Protein AF-A0A8D8H3T6-F1 (afdb_monomer_lite)

InterPro domains:
  IPR000101 Gamma-glutamyltranspeptidase [PTHR11686] (16-252)
  IPR029055 Nucleophile aminohydrolases, N-terminal [SSF56235] (16-252)
  IPR043138 Gamma-glutamyltranspeptidase, large subunit [G3DSA:1.10.246.130] (129-239)

Foldseek 3Di:
DAPVCVVCCVPPHPDDLLVVLVVVLVCQAVFDWDAPVNLVVVVVDPCQLVDPLSCVFFADPVVRHGDDTRDGTHPPVVSVVSVCCSVPHRCCCLDDDVLVVVQVVCVVVVHPDHSVNSVPDDDDDDFFDWADQPNDTDTFDDPPDCRLLVLLLSLLLSVVVDDPVCCVDPVSVLLSVLSSVQSNLLSVLLNQVRHHCVVDPCPVVSVLSRDSVNSPVSSVVRDSPDDDDDSVVSNHDDDDDPDDDDDDDDDDD

pLDDT: mean 89.04, std 13.98, range [29.95, 98.5]

Organism: Culex pipiens (NCBI:txid7175)

Sequence (253 aa):
MDRSLMPLLPQCFAQKWNEIIQPTIDICKNGFEMSKHMYDSLHTNSKVKMDKQLRQMYVDEHSNEFYKPGTIIKPDKLCRTLEIIAEQGGDSLYIGKLAEMFASDLKDMGSIITKHDLEEYEVRWNDSIPIDINGDIMYVIPPPASGILVSYIVNILKNYNFKPEDISSVNSTILTYHRIIEAFKHTYGKRTQIGDPKYVNIDDLVKNLTSSEYAENIRLTIDENSTKDGPQDYGGQFYIKDSHGTAHISVLG

Structure (mmCIF, N/CA/C/O backbone):
data_AF-A0A8D8H3T6-F1
#
_entry.id   AF-A0A8D8H3T6-F1
#
loop_
_atom_site.group_PDB
_atom_site.id
_atom_site.type_symbol
_atom_site.label_atom_id
_atom_site.label_alt_id
_atom_site.label_comp_id
_atom_site.label_asym_id
_atom_site.label_entity_id
_atom_site.label_seq_id
_atom_site.pdbx_PDB_ins_code
_atom_site.Cartn_x
_atom_site.Cartn_y
_atom_site.Cartn_z
_atom_site.occupancy
_atom_site.B_iso_or_equiv
_atom_site.auth_seq_id
_atom_site.auth_comp_id
_atom_site.auth_asym_id
_atom_site.auth_atom_id
_atom_site.pdbx_PDB_model_num
ATOM 1 N N . MET A 1 1 ? 0.229 1.550 -14.996 1.00 56.19 1 MET A N 1
ATOM 2 C CA . MET A 1 1 ? -0.761 1.669 -16.085 1.00 56.19 1 MET A CA 1
ATOM 3 C C . MET A 1 1 ? -0.688 0.380 -16.865 1.00 56.19 1 MET A C 1
ATOM 5 O O . MET A 1 1 ? 0.322 0.145 -17.510 1.00 56.19 1 MET A O 1
ATOM 9 N N . ASP A 1 2 ? -1.663 -0.500 -16.681 1.00 62.47 2 ASP A N 1
ATOM 10 C CA . ASP A 1 2 ? -1.582 -1.884 -17.147 1.00 62.47 2 ASP A CA 1
ATOM 11 C C . ASP A 1 2 ? -2.985 -2.421 -17.506 1.00 62.47 2 ASP A C 1
ATOM 13 O O . ASP A 1 2 ? -3.931 -1.633 -17.641 1.00 62.47 2 ASP A O 1
ATOM 17 N N . ARG A 1 3 ? -3.125 -3.744 -17.665 1.00 69.94 3 ARG A N 1
ATOM 18 C CA . ARG A 1 3 ? -4.366 -4.453 -18.034 1.00 69.94 3 ARG A CA 1
ATOM 19 C C . ARG A 1 3 ? -5.557 -4.122 -17.109 1.00 69.94 3 ARG A C 1
ATOM 21 O O . ARG A 1 3 ? -6.704 -4.285 -17.515 1.00 69.94 3 ARG A O 1
ATOM 28 N N . SER A 1 4 ? -5.314 -3.582 -15.909 1.00 66.12 4 SER A N 1
ATOM 29 C CA . SER A 1 4 ? -6.350 -3.142 -14.958 1.00 66.12 4 SER A CA 1
ATOM 30 C C . SER A 1 4 ? -7.016 -1.813 -15.303 1.00 66.12 4 SER A C 1
ATOM 32 O O . SER A 1 4 ? -8.129 -1.564 -14.860 1.00 66.12 4 SER A O 1
ATOM 34 N N . LEU A 1 5 ? -6.388 -0.947 -16.097 1.00 64.25 5 LEU A N 1
ATOM 35 C CA . LEU A 1 5 ? -6.968 0.364 -16.413 1.00 64.25 5 LEU A CA 1
ATOM 36 C C . LEU A 1 5 ? -7.756 0.356 -17.721 1.00 64.25 5 LEU A C 1
ATOM 38 O O . LEU A 1 5 ? -8.684 1.146 -17.874 1.00 64.25 5 LEU A O 1
ATOM 42 N N . MET A 1 6 ? -7.423 -0.541 -18.653 1.00 66.12 6 MET A N 1
ATOM 43 C CA . MET A 1 6 ? -8.040 -0.565 -19.984 1.00 66.12 6 MET A CA 1
ATOM 44 C C . MET A 1 6 ? -9.570 -0.746 -19.956 1.00 66.12 6 MET A C 1
ATOM 46 O O . MET A 1 6 ? -10.245 -0.009 -20.677 1.00 66.12 6 MET A O 1
ATOM 50 N N . PRO A 1 7 ? -10.154 -1.623 -19.111 1.00 67.00 7 PRO A N 1
ATOM 51 C CA . PRO A 1 7 ? -11.610 -1.764 -19.027 1.00 67.00 7 PRO A CA 1
ATOM 52 C C . PRO A 1 7 ? -12.324 -0.537 -18.437 1.00 67.00 7 PRO A C 1
ATOM 54 O O . PRO A 1 7 ? -13.501 -0.325 -18.734 1.00 67.00 7 PRO A O 1
ATOM 57 N N . LEU A 1 8 ? -11.629 0.273 -17.623 1.00 64.56 8 LEU A N 1
ATOM 58 C CA . LEU A 1 8 ? -12.191 1.475 -16.993 1.00 64.56 8 LEU A CA 1
ATOM 59 C C . LEU A 1 8 ? -12.218 2.684 -17.915 1.00 64.56 8 LEU A C 1
ATOM 61 O O . LEU A 1 8 ? -13.038 3.571 -17.706 1.00 64.56 8 LEU A O 1
ATOM 65 N N . LEU A 1 9 ? -11.346 2.744 -18.922 1.00 64.94 9 LEU A N 1
ATOM 66 C CA . LEU A 1 9 ? -11.267 3.889 -19.831 1.00 64.94 9 LEU A CA 1
ATOM 67 C C . LEU A 1 9 ? -12.629 4.280 -20.411 1.00 64.94 9 LEU A C 1
ATOM 69 O O . LEU A 1 9 ? -13.049 5.400 -20.153 1.00 64.94 9 LEU A O 1
ATOM 73 N N . PRO A 1 10 ? -13.382 3.397 -21.094 1.00 60.94 10 PRO A N 1
ATOM 74 C CA . PRO A 1 10 ? -14.672 3.784 -21.662 1.00 60.94 10 PRO A CA 1
ATOM 75 C C . PRO A 1 10 ? -15.763 4.055 -20.612 1.00 60.94 10 PRO A C 1
ATOM 77 O O . PRO A 1 10 ? -16.785 4.643 -20.954 1.00 60.94 10 PRO A O 1
ATOM 80 N N . GLN A 1 11 ? -15.581 3.613 -19.363 1.00 61.44 11 GLN A N 1
ATOM 81 C CA . GLN A 1 11 ? -16.594 3.706 -18.303 1.00 61.44 11 GLN A CA 1
ATOM 82 C C . GLN A 1 11 ? -16.395 4.928 -17.398 1.00 61.44 11 GLN A C 1
ATOM 84 O O . GLN A 1 11 ? -17.366 5.489 -16.897 1.0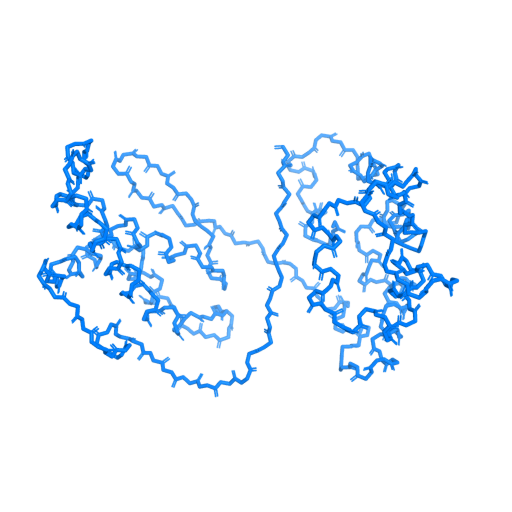0 61.44 11 GLN A O 1
ATOM 89 N N . CYS A 1 12 ? -15.144 5.340 -17.188 1.00 64.12 12 CYS A N 1
ATOM 90 C CA . CYS A 1 12 ? -14.767 6.346 -16.197 1.00 64.12 12 CYS A CA 1
ATOM 91 C C . CYS A 1 12 ? -14.000 7.533 -16.794 1.00 64.12 12 CYS A C 1
ATOM 93 O O . CYS A 1 12 ? -13.922 8.575 -16.146 1.00 64.12 12 CYS A O 1
ATOM 95 N N . PHE A 1 13 ? -13.445 7.416 -18.007 1.00 64.00 13 PHE A N 1
ATOM 96 C CA . PHE A 1 13 ? -12.595 8.450 -18.598 1.00 64.00 13 PHE A CA 1
ATOM 97 C C . PHE A 1 13 ? -13.077 8.868 -19.992 1.00 64.00 13 PHE A C 1
ATOM 99 O O . PHE A 1 13 ? -13.280 8.059 -20.887 1.00 64.00 13 PHE A O 1
ATOM 106 N N . ALA A 1 14 ? -13.202 10.177 -20.214 1.00 75.81 14 ALA A N 1
ATOM 107 C CA . ALA A 1 14 ? -13.514 10.722 -21.540 1.00 75.81 14 ALA A CA 1
ATOM 108 C C . ALA A 1 14 ? -12.283 10.813 -22.473 1.00 75.81 14 ALA A C 1
ATOM 110 O O . ALA A 1 14 ? -12.431 11.106 -23.657 1.00 75.81 14 ALA A O 1
ATOM 111 N N . GLN A 1 15 ? -11.072 10.608 -21.941 1.00 79.12 15 GLN A N 1
ATOM 112 C CA . GLN A 1 15 ? -9.796 10.800 -22.645 1.00 79.12 15 GLN A CA 1
ATOM 113 C C . GLN A 1 15 ? -9.311 9.521 -23.335 1.00 79.12 15 GLN A C 1
ATOM 115 O O . GLN A 1 15 ? -9.623 8.404 -22.912 1.00 79.12 15 GLN A O 1
ATOM 120 N N . LYS A 1 16 ? -8.494 9.675 -24.383 1.00 86.88 16 LYS A N 1
ATOM 121 C CA . LYS A 1 16 ? -7.865 8.531 -25.062 1.00 86.88 16 LYS A CA 1
ATOM 122 C C . LYS A 1 16 ? -6.729 7.959 -24.212 1.00 86.88 16 LYS A C 1
ATOM 124 O O . LYS A 1 16 ? -6.035 8.692 -23.519 1.00 86.88 16 LYS A O 1
ATOM 129 N N . TRP A 1 17 ? -6.467 6.657 -24.345 1.00 85.44 17 TRP A N 1
ATOM 130 C CA . TRP A 1 17 ? -5.392 5.956 -23.622 1.00 85.44 17 TRP A CA 1
ATOM 131 C C . TRP A 1 17 ? -4.042 6.687 -23.656 1.00 85.44 17 TRP A C 1
ATOM 133 O O . TRP A 1 17 ? -3.434 6.920 -22.616 1.00 85.44 17 TRP A O 1
ATOM 143 N N . ASN A 1 18 ? -3.605 7.101 -24.847 1.00 87.06 18 ASN A N 1
ATOM 144 C CA . ASN A 1 18 ? -2.340 7.811 -25.020 1.00 87.06 18 ASN A CA 1
ATOM 145 C C . ASN A 1 18 ? -2.313 9.155 -24.264 1.00 87.06 18 ASN A C 1
ATOM 147 O O . ASN A 1 18 ? -1.309 9.500 -23.651 1.00 87.06 18 ASN A O 1
ATOM 151 N N . GLU A 1 19 ? -3.430 9.889 -24.243 1.00 89.38 19 GLU A N 1
ATOM 152 C CA . GLU A 1 19 ? -3.532 11.194 -23.569 1.00 89.38 19 GLU A CA 1
ATOM 153 C C . GLU A 1 19 ? -3.345 11.064 -22.051 1.00 89.38 19 GLU A C 1
ATOM 155 O O . GLU A 1 19 ? -2.754 11.940 -21.427 1.00 89.38 19 GLU A O 1
ATOM 160 N N . ILE A 1 20 ? -3.761 9.936 -21.469 1.00 88.81 20 ILE A N 1
ATOM 161 C CA . ILE A 1 20 ? -3.614 9.656 -20.033 1.00 88.81 20 ILE A CA 1
ATOM 162 C C . ILE A 1 20 ? -2.152 9.361 -19.663 1.00 88.81 20 ILE A C 1
ATOM 164 O O . ILE A 1 20 ? -1.713 9.667 -18.554 1.00 88.81 20 ILE A O 1
ATOM 168 N N . ILE A 1 21 ? -1.380 8.774 -20.579 1.00 90.50 21 ILE A N 1
ATOM 169 C CA . ILE A 1 21 ? 0.008 8.359 -20.323 1.00 90.50 21 ILE A CA 1
ATOM 170 C C . ILE A 1 21 ? 0.999 9.475 -20.663 1.00 90.50 21 ILE A C 1
ATOM 172 O O . ILE A 1 21 ? 2.043 9.591 -20.012 1.00 90.50 21 ILE A O 1
ATOM 176 N N . GLN A 1 22 ? 0.668 10.317 -21.645 1.00 93.62 22 GLN A N 1
ATOM 177 C CA . GLN A 1 22 ? 1.552 11.354 -22.174 1.00 93.62 22 GLN A CA 1
ATOM 178 C C . GLN A 1 22 ? 2.202 12.238 -21.090 1.00 93.62 22 GLN A C 1
ATOM 180 O O . GLN A 1 22 ? 3.424 12.389 -21.141 1.00 93.62 22 GLN A O 1
ATOM 185 N N . PRO A 1 23 ? 1.489 12.728 -20.051 1.00 94.56 23 PRO A N 1
ATOM 186 C CA . PRO A 1 23 ? 2.119 13.537 -19.005 1.00 94.56 23 PRO A CA 1
ATOM 187 C C . PRO A 1 23 ? 3.252 12.805 -18.270 1.00 94.56 23 PRO A C 1
ATOM 189 O O . PRO A 1 23 ? 4.261 13.408 -17.909 1.00 94.56 23 PRO A O 1
ATOM 192 N N . THR A 1 24 ? 3.122 11.488 -18.076 1.00 93.88 24 THR A N 1
ATOM 193 C CA . THR A 1 24 ? 4.168 10.678 -17.429 1.00 93.88 24 THR A CA 1
ATOM 194 C C . THR A 1 24 ? 5.359 10.462 -18.363 1.00 93.88 24 THR A C 1
ATOM 196 O O . THR A 1 24 ? 6.503 10.497 -17.908 1.00 93.88 24 THR A O 1
ATOM 199 N N . ILE A 1 25 ? 5.124 10.295 -19.671 1.00 95.31 25 ILE A N 1
ATOM 200 C CA . ILE A 1 25 ? 6.200 10.238 -20.676 1.00 95.31 25 ILE A CA 1
ATOM 201 C C . ILE A 1 25 ? 6.977 11.558 -20.699 1.00 95.31 25 ILE A C 1
ATOM 203 O O . ILE A 1 25 ? 8.209 11.535 -20.726 1.00 95.31 25 ILE A O 1
ATOM 207 N N . ASP A 1 26 ? 6.285 12.695 -20.634 1.00 96.00 26 ASP A N 1
ATOM 208 C CA . ASP A 1 26 ? 6.914 14.017 -20.650 1.00 96.00 26 ASP A CA 1
ATOM 209 C C . ASP A 1 26 ? 7.782 14.240 -19.404 1.00 96.00 26 ASP A C 1
ATOM 211 O O . ASP A 1 26 ? 8.935 14.662 -19.529 1.00 96.00 26 ASP A O 1
ATOM 215 N N . ILE A 1 27 ? 7.283 13.880 -18.212 1.00 95.81 27 ILE A N 1
ATOM 216 C CA . ILE A 1 27 ? 8.078 13.890 -16.969 1.00 95.81 27 ILE A CA 1
ATOM 217 C C . ILE A 1 27 ? 9.307 12.991 -17.120 1.00 95.81 27 ILE A C 1
ATOM 219 O O . ILE A 1 27 ? 10.416 13.386 -16.768 1.00 95.81 27 ILE A O 1
ATOM 223 N N . CYS A 1 28 ? 9.130 11.792 -17.672 1.00 94.44 28 CYS A N 1
ATOM 224 C CA . CYS A 1 28 ? 10.216 10.839 -17.849 1.00 94.44 28 CYS A CA 1
ATOM 225 C C . CYS A 1 28 ? 11.323 11.387 -18.774 1.00 94.44 28 CYS A C 1
ATOM 227 O O . CYS A 1 28 ? 12.502 11.317 -18.426 1.00 94.44 28 CYS A O 1
ATOM 229 N N . LYS A 1 29 ? 10.950 11.987 -19.915 1.00 95.56 29 LYS A N 1
ATOM 230 C CA . LYS A 1 29 ? 11.884 12.562 -20.905 1.00 95.56 29 LYS A CA 1
ATOM 231 C C . LYS A 1 29 ? 12.606 13.809 -20.402 1.00 95.56 29 LYS A C 1
ATOM 233 O O . LYS A 1 29 ? 13.810 13.979 -20.624 1.00 95.56 29 LYS A O 1
ATOM 238 N N . ASN A 1 30 ? 11.869 14.695 -19.737 1.00 96.31 30 ASN A N 1
ATOM 239 C CA . ASN A 1 30 ? 12.442 15.904 -19.151 1.00 96.31 30 ASN A CA 1
ATOM 240 C C . ASN A 1 30 ? 13.329 15.566 -17.946 1.00 96.31 30 ASN A C 1
ATOM 242 O O . ASN A 1 30 ? 14.337 16.237 -17.713 1.00 96.31 30 ASN A O 1
ATOM 246 N N . GLY A 1 31 ? 13.014 14.464 -17.267 1.00 95.69 31 GLY A N 1
ATOM 247 C CA . GLY A 1 31 ? 13.608 14.054 -16.010 1.00 95.69 31 GLY A CA 1
ATOM 248 C C . GLY A 1 31 ? 12.899 14.691 -14.821 1.00 95.69 31 GLY A C 1
ATOM 249 O O . GLY A 1 31 ? 12.161 15.667 -14.952 1.00 95.69 31 GLY A O 1
ATOM 250 N N . PHE A 1 32 ? 13.144 14.132 -13.642 1.00 95.44 32 PHE A N 1
ATOM 251 C CA . PHE A 1 32 ? 12.619 14.643 -12.379 1.00 95.44 32 PHE A CA 1
ATOM 252 C C . PHE A 1 32 ? 13.753 14.892 -11.388 1.00 95.44 32 PHE A C 1
ATOM 254 O O . PHE A 1 32 ? 14.791 14.232 -11.433 1.00 95.44 32 PHE A O 1
ATOM 261 N N . GLU A 1 33 ? 13.561 15.844 -10.479 1.00 96.81 33 GLU A N 1
ATOM 262 C CA . GLU A 1 33 ? 14.533 16.119 -9.424 1.00 96.81 33 GLU A CA 1
ATOM 263 C C . GLU A 1 33 ? 14.548 14.998 -8.380 1.00 96.81 33 GLU A C 1
ATOM 265 O O . GLU A 1 33 ? 13.513 14.595 -7.841 1.00 96.81 33 GLU A O 1
ATOM 270 N N . MET A 1 34 ? 15.748 14.523 -8.049 1.00 96.06 34 MET A N 1
ATOM 271 C CA . MET A 1 34 ? 15.986 13.631 -6.922 1.00 96.06 34 MET A CA 1
ATOM 272 C C . MET A 1 34 ? 15.482 14.301 -5.639 1.00 96.06 34 MET A C 1
ATOM 274 O O . MET A 1 34 ? 16.018 15.321 -5.205 1.00 96.06 34 MET A O 1
ATOM 278 N N . SER A 1 35 ? 14.461 13.730 -5.004 1.00 96.56 35 SER A N 1
ATOM 279 C CA . SER A 1 35 ? 13.970 14.242 -3.724 1.00 96.56 35 SER A CA 1
ATOM 280 C C . SER A 1 35 ? 14.866 13.794 -2.568 1.00 96.56 35 SER A C 1
ATOM 282 O O . SER A 1 35 ? 15.554 12.773 -2.645 1.00 96.56 35 SER A O 1
ATOM 284 N N . LYS A 1 36 ? 14.805 14.514 -1.441 1.00 96.19 36 LYS A N 1
ATOM 285 C CA . LYS A 1 36 ? 15.480 14.086 -0.206 1.00 96.19 36 LYS A CA 1
ATOM 286 C C . LYS A 1 36 ? 15.017 12.695 0.241 1.00 96.19 36 LYS A C 1
ATOM 288 O O . LYS A 1 36 ? 15.841 11.863 0.591 1.00 96.19 36 LYS A O 1
ATOM 293 N N . HIS A 1 37 ? 13.713 12.431 0.185 1.00 95.31 37 HIS A N 1
ATOM 294 C CA . HIS A 1 37 ? 13.157 11.137 0.580 1.00 95.31 37 HIS A CA 1
ATOM 295 C C . HIS A 1 37 ? 13.711 9.988 -0.274 1.00 95.31 37 HIS A C 1
ATOM 297 O O . HIS A 1 37 ? 14.069 8.934 0.251 1.00 95.31 37 HIS A O 1
ATOM 303 N N . MET A 1 38 ? 13.809 10.193 -1.590 1.00 94.50 38 MET A N 1
ATOM 304 C CA . MET A 1 38 ? 14.380 9.200 -2.494 1.00 94.50 38 MET A CA 1
ATOM 305 C C . MET A 1 38 ? 15.865 8.971 -2.198 1.00 94.50 38 MET A C 1
ATOM 307 O O . MET A 1 38 ? 16.273 7.826 -2.045 1.00 94.50 38 MET A O 1
ATOM 311 N N . TYR A 1 39 ? 16.644 10.042 -2.026 1.00 95.19 39 TYR A N 1
ATOM 312 C CA . TYR A 1 39 ? 18.049 9.960 -1.622 1.00 95.19 39 TYR A CA 1
ATOM 313 C C . TYR A 1 39 ? 18.240 9.163 -0.322 1.00 95.19 39 TYR A C 1
ATOM 315 O O . TYR A 1 39 ? 19.055 8.240 -0.280 1.00 95.19 39 TYR A O 1
ATOM 323 N N . ASP A 1 40 ? 17.460 9.472 0.717 1.00 94.88 40 ASP A N 1
ATOM 324 C CA . ASP A 1 40 ? 17.512 8.764 2.000 1.00 94.88 40 ASP A CA 1
ATOM 325 C C . ASP A 1 40 ? 17.142 7.276 1.822 1.00 94.88 40 ASP A C 1
ATOM 327 O O . ASP A 1 40 ? 17.801 6.398 2.378 1.00 94.88 40 ASP A O 1
ATOM 331 N N . SER A 1 41 ? 16.148 6.974 0.978 1.00 93.38 41 SER A N 1
ATOM 332 C CA . SER A 1 41 ? 15.725 5.599 0.661 1.00 93.38 41 SER A CA 1
ATOM 333 C C . SER A 1 41 ? 16.790 4.799 -0.101 1.00 93.38 41 SER A C 1
ATOM 335 O O . SER A 1 41 ? 16.902 3.587 0.071 1.00 93.38 41 SER A O 1
ATOM 337 N N . LEU A 1 42 ? 17.603 5.450 -0.936 1.00 94.00 42 LEU A N 1
ATOM 338 C CA . LEU A 1 42 ? 18.728 4.790 -1.606 1.00 94.00 42 LEU A CA 1
ATOM 339 C C . LEU A 1 42 ? 19.821 4.395 -0.599 1.00 94.00 42 LEU A C 1
ATOM 341 O O . LEU A 1 42 ? 20.434 3.339 -0.742 1.00 94.00 42 LEU A O 1
ATOM 345 N N . HIS A 1 43 ? 20.023 5.189 0.458 1.00 92.31 43 HIS A N 1
ATOM 346 C CA . HIS A 1 43 ? 21.008 4.891 1.506 1.00 92.31 43 HIS A CA 1
ATOM 347 C C . HIS A 1 43 ? 20.593 3.734 2.415 1.00 92.31 43 HIS A C 1
ATOM 349 O O . HIS A 1 43 ? 21.459 3.039 2.946 1.00 92.31 43 HIS A O 1
ATOM 355 N N . THR A 1 44 ? 19.292 3.490 2.578 1.00 91.69 44 THR A N 1
ATOM 356 C CA . THR A 1 44 ? 18.805 2.332 3.340 1.00 91.69 44 THR A CA 1
ATOM 357 C C . THR A 1 44 ? 18.885 1.026 2.544 1.00 91.69 44 THR A C 1
ATOM 359 O O . THR A 1 44 ? 18.825 -0.049 3.139 1.00 91.69 44 THR A O 1
ATOM 362 N N . ASN A 1 45 ? 19.081 1.088 1.219 1.00 87.19 45 ASN A N 1
ATOM 363 C CA . ASN A 1 45 ? 19.178 -0.083 0.351 1.00 87.19 45 ASN A CA 1
ATOM 364 C C . ASN A 1 45 ? 20.559 -0.208 -0.314 1.00 87.19 45 ASN A C 1
ATOM 366 O O . ASN A 1 45 ? 20.794 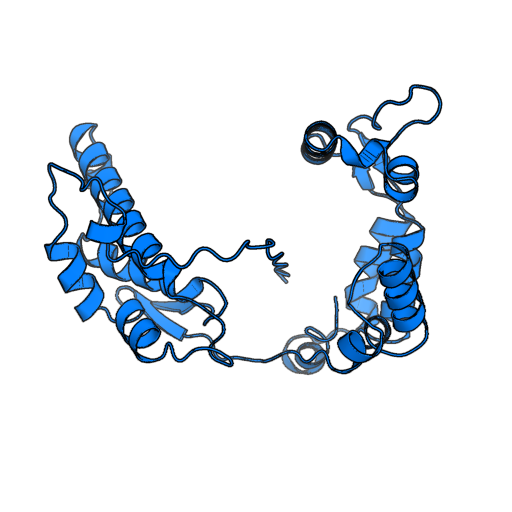0.242 -1.438 1.00 87.19 45 ASN A O 1
ATOM 370 N N . SER A 1 46 ? 21.467 -0.932 0.345 1.00 77.12 46 SER A N 1
ATOM 371 C CA . SER A 1 46 ? 22.828 -1.178 -0.156 1.00 77.12 46 SER A CA 1
ATOM 372 C C . SER A 1 46 ? 22.889 -1.943 -1.487 1.00 77.12 46 SER A C 1
ATOM 374 O O . SER A 1 46 ? 23.921 -1.911 -2.159 1.00 77.12 46 SER A O 1
ATOM 376 N N . LYS A 1 47 ? 21.797 -2.595 -1.915 1.00 89.56 47 LYS A N 1
ATOM 377 C CA . LYS A 1 47 ? 21.752 -3.362 -3.171 1.00 89.56 47 LYS A CA 1
ATOM 378 C C . LYS A 1 47 ? 21.753 -2.484 -4.417 1.00 89.56 47 LYS A C 1
ATOM 380 O O . LYS A 1 47 ? 22.196 -2.946 -5.462 1.00 89.56 47 LYS A O 1
ATOM 385 N N . VAL A 1 48 ? 21.348 -1.217 -4.311 1.00 92.38 48 VAL A N 1
ATOM 386 C CA . VAL A 1 48 ? 21.285 -0.300 -5.463 1.00 92.38 48 VAL A CA 1
ATOM 387 C C . VAL A 1 48 ? 22.662 -0.107 -6.105 1.00 92.38 48 VAL A C 1
ATOM 389 O O . VAL A 1 48 ? 22.773 -0.176 -7.323 1.00 92.38 48 VAL A O 1
ATOM 392 N N . LYS A 1 49 ? 23.730 0.084 -5.311 1.00 92.06 49 LYS A N 1
ATOM 393 C CA . LYS A 1 49 ? 25.094 0.264 -5.852 1.00 92.06 49 LYS A CA 1
ATOM 394 C C . LYS A 1 49 ? 25.664 -1.021 -6.479 1.00 92.06 49 LYS A C 1
ATOM 396 O O . LYS A 1 49 ? 26.615 -0.920 -7.255 1.00 92.06 49 LYS A O 1
ATOM 401 N N . MET A 1 50 ? 25.120 -2.189 -6.117 1.00 91.12 50 MET A N 1
ATOM 402 C CA . MET A 1 50 ? 25.543 -3.509 -6.609 1.00 91.12 50 MET A CA 1
ATOM 403 C C . MET A 1 50 ? 24.822 -3.919 -7.898 1.00 91.12 50 MET A C 1
ATOM 405 O O . MET A 1 50 ? 25.358 -4.708 -8.671 1.00 91.12 50 MET A O 1
ATOM 409 N N . ASP A 1 51 ? 23.624 -3.387 -8.134 1.00 91.31 51 ASP A N 1
ATOM 410 C CA . ASP A 1 51 ? 22.861 -3.624 -9.353 1.00 91.31 51 ASP A CA 1
ATOM 411 C C . ASP A 1 51 ? 23.321 -2.682 -10.473 1.00 91.31 51 ASP A C 1
ATOM 413 O O . ASP A 1 51 ? 23.382 -1.464 -10.301 1.00 91.31 51 ASP A O 1
ATOM 417 N N . LYS A 1 52 ? 23.653 -3.239 -11.639 1.00 89.94 52 LYS A N 1
ATOM 418 C CA . LYS A 1 52 ? 24.221 -2.472 -12.756 1.00 89.94 52 LYS A CA 1
ATOM 419 C C . LYS A 1 52 ? 23.242 -1.419 -13.286 1.00 89.94 52 LYS A C 1
ATOM 421 O O . LYS A 1 52 ? 23.658 -0.306 -13.606 1.00 89.94 52 LYS A O 1
ATOM 426 N N . GLN A 1 53 ? 21.966 -1.770 -13.405 1.00 88.94 53 GLN A N 1
ATOM 427 C CA . GLN A 1 53 ? 20.930 -0.926 -13.990 1.00 88.94 53 GLN A CA 1
ATOM 428 C C . GLN A 1 53 ? 20.530 0.194 -13.026 1.00 88.94 53 GLN A C 1
ATOM 430 O O . GLN A 1 53 ? 20.443 1.352 -13.435 1.00 88.94 53 GLN A O 1
ATOM 435 N N . LEU A 1 54 ? 20.337 -0.126 -11.747 1.00 91.88 54 LEU A N 1
ATOM 436 C CA . LEU A 1 54 ? 19.995 0.858 -10.723 1.00 91.88 54 LEU A CA 1
ATOM 437 C C . LEU A 1 54 ? 21.167 1.799 -10.432 1.00 91.88 54 LEU A C 1
ATOM 439 O O . LEU A 1 54 ? 20.960 3.004 -10.285 1.00 91.88 54 LEU A O 1
ATOM 443 N N . ARG A 1 55 ? 22.404 1.282 -10.410 1.00 93.81 55 ARG A N 1
ATOM 444 C CA . ARG A 1 55 ? 23.610 2.106 -10.274 1.00 93.81 55 ARG A CA 1
ATOM 445 C C . ARG A 1 55 ? 23.688 3.151 -11.381 1.00 93.81 55 ARG A C 1
ATOM 447 O O . ARG A 1 55 ? 23.882 4.319 -11.071 1.00 93.81 55 ARG A O 1
ATOM 454 N N . GLN A 1 56 ? 23.480 2.749 -12.636 1.00 92.44 56 GLN A N 1
ATOM 455 C CA . GLN A 1 56 ? 23.496 3.666 -13.780 1.00 92.44 56 GLN A CA 1
ATOM 456 C C . GLN A 1 56 ? 22.494 4.821 -13.617 1.00 92.44 56 GLN A C 1
ATOM 458 O O . GLN A 1 56 ? 22.739 5.925 -14.093 1.00 92.44 56 GLN A O 1
ATOM 463 N N . MET A 1 57 ? 21.363 4.572 -12.956 1.00 92.88 57 MET A N 1
ATOM 464 C CA . MET A 1 57 ? 20.317 5.573 -12.776 1.00 92.88 57 MET A CA 1
ATOM 465 C C . MET A 1 57 ? 20.569 6.512 -11.588 1.00 92.88 57 MET A C 1
ATOM 467 O O . MET A 1 57 ? 20.135 7.663 -11.622 1.00 92.88 57 MET A O 1
ATOM 471 N N . TYR A 1 58 ? 21.232 6.035 -10.531 1.00 95.25 58 TYR A N 1
ATOM 472 C CA . TYR A 1 58 ? 21.245 6.723 -9.234 1.00 95.25 58 TYR A CA 1
ATOM 473 C C . TYR A 1 58 ? 22.624 7.048 -8.669 1.00 95.25 58 TYR A C 1
ATOM 475 O O . TYR A 1 58 ? 22.693 7.758 -7.665 1.00 95.25 58 TYR A O 1
ATOM 483 N N . VAL A 1 59 ? 23.703 6.530 -9.252 1.00 94.94 59 VAL A N 1
ATOM 484 C CA . VAL A 1 59 ? 25.060 6.642 -8.710 1.00 94.94 59 VAL A CA 1
ATOM 485 C C . VAL A 1 59 ? 25.940 7.414 -9.678 1.00 94.94 59 VAL A C 1
ATOM 487 O O . VAL A 1 59 ? 26.054 7.073 -10.851 1.00 94.94 59 VAL A O 1
ATOM 490 N N . ASP A 1 60 ? 26.619 8.420 -9.150 1.00 93.44 60 ASP A N 1
ATOM 491 C CA . ASP A 1 60 ? 27.684 9.123 -9.841 1.00 93.44 60 ASP A CA 1
ATOM 492 C C . ASP A 1 60 ? 28.909 8.197 -9.958 1.00 93.44 60 ASP A C 1
ATOM 494 O O . ASP A 1 60 ? 29.471 7.740 -8.958 1.00 93.44 60 ASP A O 1
ATOM 498 N N . GLU A 1 61 ? 29.318 7.883 -11.190 1.00 89.50 61 GLU A N 1
ATOM 499 C CA . GLU A 1 61 ? 30.396 6.920 -11.444 1.00 89.50 61 GLU A CA 1
ATOM 500 C C . GLU A 1 61 ? 31.770 7.386 -10.945 1.00 89.50 61 GLU A C 1
ATOM 502 O O . GLU A 1 61 ? 32.608 6.545 -10.619 1.00 89.50 61 GLU A O 1
ATOM 507 N N . HIS A 1 62 ? 32.002 8.698 -10.849 1.00 91.38 62 HIS A N 1
ATOM 508 C CA . HIS A 1 62 ? 33.289 9.255 -10.434 1.00 91.38 62 HIS A CA 1
ATOM 509 C C . HIS A 1 62 ? 33.465 9.205 -8.920 1.00 91.38 62 HIS A C 1
ATOM 511 O O . HIS A 1 62 ? 34.520 8.815 -8.421 1.00 91.38 62 HIS A O 1
ATOM 517 N N . SER A 1 63 ? 32.429 9.608 -8.189 1.00 93.50 63 SER A N 1
ATOM 518 C CA . SER A 1 63 ? 32.442 9.630 -6.725 1.00 93.50 63 SER A CA 1
ATOM 519 C C . SER A 1 63 ? 32.027 8.300 -6.101 1.00 93.50 63 SER A C 1
ATOM 521 O O . SER A 1 63 ? 32.308 8.074 -4.927 1.00 93.50 63 SER A O 1
ATOM 523 N N . ASN A 1 64 ? 31.378 7.418 -6.871 1.00 92.69 64 ASN A N 1
ATOM 524 C CA . ASN A 1 64 ? 30.724 6.206 -6.376 1.00 92.69 64 ASN A CA 1
ATOM 525 C C . ASN A 1 64 ? 29.644 6.499 -5.311 1.00 92.69 64 ASN A C 1
ATOM 527 O O . ASN A 1 64 ? 29.290 5.624 -4.512 1.00 92.69 64 ASN A O 1
ATOM 531 N N . GLU A 1 65 ? 29.098 7.716 -5.306 1.00 94.50 65 GLU A N 1
ATOM 532 C CA . GLU A 1 65 ? 28.036 8.149 -4.403 1.00 94.50 65 GLU A CA 1
ATOM 533 C C . GLU A 1 65 ? 26.706 8.332 -5.117 1.00 94.50 65 GLU A C 1
ATOM 535 O O . GLU A 1 65 ? 26.646 8.509 -6.331 1.00 94.50 65 GLU A O 1
ATOM 540 N N . PHE A 1 66 ? 25.612 8.254 -4.361 1.00 96.19 66 PHE A N 1
ATOM 541 C CA . PHE A 1 66 ? 24.299 8.537 -4.928 1.00 96.19 66 PHE A CA 1
ATOM 542 C C . PHE A 1 66 ? 24.203 10.004 -5.354 1.00 96.19 66 PHE A C 1
ATOM 544 O O . PHE A 1 66 ? 24.728 10.895 -4.677 1.00 96.19 66 PHE A O 1
ATOM 551 N N . TYR A 1 67 ? 23.488 10.263 -6.448 1.00 95.94 67 TYR A N 1
ATOM 552 C CA . TYR A 1 67 ? 23.158 11.625 -6.853 1.00 95.94 67 TYR A CA 1
ATOM 553 C C . TYR A 1 67 ? 22.435 12.364 -5.729 1.00 95.94 67 TYR A C 1
ATOM 555 O O . TYR A 1 67 ? 21.534 11.820 -5.093 1.00 95.94 67 TYR A O 1
ATOM 563 N N . LYS A 1 68 ? 22.837 13.611 -5.479 1.00 95.69 68 LYS A N 1
ATOM 564 C CA . LYS A 1 68 ? 22.303 14.419 -4.379 1.00 95.69 68 LYS A CA 1
ATOM 565 C C . LYS A 1 68 ? 20.873 14.886 -4.674 1.00 95.69 68 LYS A C 1
ATOM 567 O O . LYS A 1 68 ? 20.472 14.954 -5.837 1.00 95.69 68 LYS A O 1
ATOM 572 N N . PRO A 1 69 ? 20.105 15.269 -3.639 1.00 97.69 69 PRO A N 1
ATOM 573 C CA . PRO A 1 69 ? 18.824 15.924 -3.853 1.00 97.69 69 PRO A CA 1
ATOM 574 C C . PRO A 1 69 ? 18.951 17.140 -4.786 1.00 97.69 69 PRO A C 1
ATOM 576 O O . PRO A 1 69 ? 19.913 17.902 -4.680 1.00 97.69 69 PRO A O 1
ATOM 579 N N . GLY A 1 70 ? 17.994 17.297 -5.702 1.00 97.25 70 GLY A N 1
ATOM 580 C CA . GLY A 1 70 ? 17.998 18.313 -6.761 1.00 97.25 70 GLY A CA 1
ATOM 581 C C . GLY A 1 70 ? 18.697 17.891 -8.061 1.00 97.25 70 GLY A C 1
ATOM 582 O O . GLY A 1 70 ? 18.564 18.578 -9.069 1.00 97.25 70 GLY A O 1
ATOM 583 N N . THR A 1 71 ? 19.416 16.761 -8.099 1.00 96.88 71 THR A N 1
ATOM 584 C CA . THR A 1 71 ? 19.932 16.222 -9.369 1.00 96.88 71 THR A CA 1
ATOM 585 C C . THR A 1 71 ? 18.782 15.742 -10.256 1.00 96.88 71 THR A C 1
ATOM 587 O O . THR A 1 71 ? 17.894 15.037 -9.784 1.00 96.88 71 THR A O 1
ATOM 590 N N . ILE A 1 72 ? 18.810 16.085 -11.547 1.00 97.12 72 ILE A N 1
ATOM 591 C CA . ILE A 1 72 ? 17.820 15.613 -12.522 1.00 97.12 72 ILE A CA 1
ATOM 592 C C . ILE A 1 72 ? 18.109 14.159 -12.899 1.00 97.12 72 ILE A C 1
ATOM 594 O O . ILE A 1 72 ? 19.171 13.846 -13.434 1.00 97.12 72 ILE A O 1
ATOM 598 N N . ILE A 1 73 ? 17.135 13.288 -12.657 1.00 96.00 73 ILE A N 1
ATOM 599 C CA . ILE A 1 73 ? 17.171 11.863 -12.982 1.00 96.00 73 ILE A CA 1
ATOM 600 C C . ILE A 1 73 ? 16.321 11.599 -14.222 1.00 96.00 73 ILE A C 1
ATOM 602 O O . ILE A 1 73 ? 15.174 12.042 -14.300 1.00 96.00 73 ILE A O 1
ATOM 606 N N . LYS A 1 74 ? 16.873 10.842 -15.176 1.00 94.81 74 LYS A N 1
ATOM 607 C CA . LYS A 1 74 ? 16.217 10.488 -16.444 1.00 94.81 74 LYS A CA 1
ATOM 608 C C . LYS A 1 74 ? 16.168 8.971 -16.641 1.00 94.81 74 LYS A C 1
ATOM 610 O O . LYS A 1 74 ? 17.192 8.365 -16.954 1.00 94.81 74 LYS A O 1
ATOM 615 N N . PRO A 1 75 ? 15.007 8.321 -16.446 1.00 93.81 75 PRO A N 1
ATOM 616 C CA . PRO A 1 75 ? 14.877 6.886 -16.662 1.00 93.81 75 PRO A CA 1
ATOM 617 C C . PRO A 1 75 ? 14.581 6.543 -18.125 1.00 93.81 75 PRO A C 1
ATOM 619 O O . PRO A 1 75 ? 13.510 6.030 -18.438 1.00 93.81 75 PRO A O 1
ATOM 622 N N . ASP A 1 76 ? 15.537 6.766 -19.028 1.00 92.31 76 ASP A N 1
ATOM 623 C CA . ASP A 1 76 ? 15.326 6.633 -20.482 1.00 92.31 76 ASP A CA 1
ATOM 624 C C . ASP A 1 76 ? 14.698 5.288 -20.900 1.00 92.31 76 ASP A C 1
ATOM 626 O O . ASP A 1 76 ? 13.805 5.240 -21.749 1.00 92.31 76 ASP A O 1
ATOM 630 N N . LYS A 1 77 ? 15.112 4.181 -20.263 1.00 92.12 77 LYS A N 1
ATOM 631 C CA . LYS A 1 77 ? 14.546 2.845 -20.527 1.00 92.12 77 LYS A CA 1
ATOM 632 C C . LYS A 1 77 ? 13.074 2.746 -20.123 1.00 92.12 77 LYS A C 1
ATOM 634 O O . LYS A 1 77 ? 12.281 2.198 -20.881 1.00 92.12 77 LYS A O 1
ATOM 639 N N . LEU A 1 78 ? 12.702 3.301 -18.966 1.00 93.12 78 LEU A N 1
ATOM 640 C CA . LEU A 1 78 ? 11.303 3.365 -18.539 1.00 93.12 78 LEU A CA 1
ATOM 641 C C . LEU A 1 78 ? 10.497 4.254 -19.485 1.00 93.12 78 LEU A C 1
ATOM 643 O O . LEU A 1 78 ? 9.378 3.892 -19.833 1.00 93.12 78 LEU A O 1
ATOM 647 N N . CYS A 1 79 ? 11.069 5.374 -19.944 1.00 94.50 79 CYS A N 1
ATOM 648 C CA . CYS A 1 79 ? 10.395 6.259 -20.893 1.00 94.50 79 CYS A CA 1
ATOM 649 C C . CYS A 1 79 ? 10.061 5.504 -22.176 1.00 94.50 79 CYS A C 1
ATOM 651 O O . CYS A 1 79 ? 8.932 5.579 -22.650 1.00 94.50 79 CYS A O 1
ATOM 653 N N . ARG A 1 80 ? 11.008 4.709 -22.692 1.00 94.25 80 ARG A N 1
ATOM 654 C CA . ARG A 1 80 ? 10.772 3.892 -23.884 1.00 94.25 80 ARG A CA 1
ATOM 655 C C . ARG A 1 80 ? 9.691 2.832 -23.663 1.00 94.25 80 ARG A C 1
ATOM 657 O O . ARG A 1 80 ? 8.877 2.606 -24.553 1.00 94.25 80 ARG A O 1
ATOM 664 N N . THR A 1 81 ? 9.657 2.207 -22.488 1.00 94.69 81 THR A N 1
ATOM 665 C CA . THR A 1 81 ? 8.576 1.285 -22.115 1.00 94.69 81 THR A CA 1
ATOM 666 C C . THR A 1 81 ? 7.221 1.993 -22.086 1.00 94.69 81 THR A C 1
ATOM 668 O O . THR A 1 81 ? 6.255 1.479 -22.643 1.00 94.69 81 THR A O 1
ATOM 671 N N . LEU A 1 82 ? 7.144 3.188 -21.494 1.00 94.44 82 LEU A N 1
AT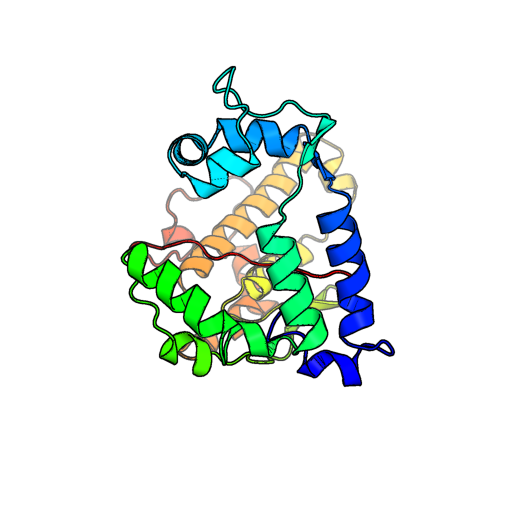OM 672 C CA . LEU A 1 82 ? 5.910 3.975 -21.436 1.00 94.44 82 LEU A CA 1
ATOM 673 C C . LEU A 1 82 ? 5.438 4.423 -22.825 1.00 94.44 82 LEU A C 1
ATOM 675 O O . LEU A 1 82 ? 4.241 4.378 -23.080 1.00 94.44 82 LEU A O 1
ATOM 679 N N . GLU A 1 83 ? 6.351 4.788 -23.732 1.00 94.50 83 GLU A N 1
ATOM 680 C CA . GLU A 1 83 ? 6.021 5.076 -25.138 1.00 94.50 83 GLU A CA 1
ATOM 681 C C . GLU A 1 83 ? 5.381 3.866 -25.826 1.00 94.50 83 GLU A C 1
ATOM 683 O O . GLU A 1 83 ? 4.330 3.999 -26.447 1.00 94.50 83 GLU A O 1
ATOM 688 N N . ILE A 1 84 ? 5.970 2.674 -25.668 1.00 93.94 84 ILE A N 1
ATOM 689 C CA . ILE A 1 84 ? 5.415 1.433 -26.228 1.00 93.94 84 ILE A CA 1
ATOM 690 C C . ILE A 1 84 ? 4.015 1.172 -25.661 1.00 93.94 84 ILE A C 1
ATOM 692 O O . ILE A 1 84 ? 3.097 0.882 -26.424 1.00 93.94 84 ILE A O 1
ATOM 696 N N . ILE A 1 85 ? 3.832 1.317 -24.345 1.00 93.06 85 ILE A N 1
ATOM 697 C CA . ILE A 1 85 ? 2.531 1.123 -23.690 1.00 93.06 85 ILE A CA 1
ATOM 698 C C . ILE A 1 85 ? 1.503 2.146 -24.186 1.00 93.06 85 ILE A C 1
ATOM 700 O O . ILE A 1 85 ? 0.342 1.795 -24.396 1.00 93.06 85 ILE A O 1
ATOM 704 N N . ALA A 1 86 ? 1.902 3.398 -24.396 1.00 91.75 86 ALA A N 1
ATOM 705 C CA . ALA A 1 86 ? 1.011 4.449 -24.873 1.00 91.75 86 ALA A CA 1
ATOM 706 C C . ALA A 1 86 ? 0.576 4.240 -26.332 1.00 91.75 86 ALA A C 1
ATOM 708 O O . ALA A 1 86 ? -0.593 4.457 -26.660 1.00 91.75 86 ALA A O 1
ATOM 709 N N . GLU A 1 87 ? 1.484 3.755 -27.183 1.00 92.19 87 GLU A N 1
ATOM 710 C CA . GLU A 1 87 ? 1.214 3.446 -28.592 1.00 92.19 87 GLU A CA 1
ATOM 711 C C . GLU A 1 87 ? 0.419 2.143 -28.776 1.00 92.19 87 GLU A C 1
ATOM 713 O O . GLU A 1 87 ? -0.480 2.084 -29.614 1.00 92.19 87 GLU A O 1
ATOM 718 N N . GLN A 1 88 ? 0.749 1.094 -28.015 1.00 90.94 88 GLN A N 1
ATOM 719 C CA . GLN A 1 88 ? 0.259 -0.275 -28.245 1.00 90.94 88 GLN A CA 1
ATOM 720 C C . GLN A 1 88 ? -0.818 -0.729 -27.253 1.00 90.94 88 GLN A C 1
ATOM 722 O O . GLN A 1 88 ? -1.376 -1.813 -27.414 1.00 90.94 88 GLN A O 1
ATOM 727 N N . GLY A 1 89 ? -1.131 0.075 -26.235 1.00 89.19 89 GLY A N 1
ATOM 728 C CA . GLY A 1 89 ? -2.065 -0.301 -25.175 1.00 89.19 89 GLY A CA 1
ATOM 729 C C . GLY A 1 89 ? -1.385 -0.971 -23.976 1.00 89.19 89 GLY A C 1
ATOM 730 O O . GLY A 1 89 ? -0.257 -1.463 -24.058 1.00 89.19 89 GLY A O 1
ATOM 731 N N . GLY A 1 90 ? -2.097 -1.016 -22.847 1.00 86.94 90 GLY A N 1
ATOM 732 C CA . GLY A 1 90 ? -1.634 -1.633 -21.594 1.00 86.94 90 GLY A CA 1
ATOM 733 C C . GLY A 1 90 ? -1.329 -3.125 -21.708 1.00 86.94 90 GLY A C 1
ATOM 734 O O . GLY A 1 90 ? -0.440 -3.620 -21.018 1.00 86.94 90 GLY A O 1
ATOM 735 N N . ASP A 1 91 ? -2.000 -3.821 -22.628 1.00 90.12 91 ASP A N 1
ATOM 736 C CA . ASP A 1 91 ? -1.755 -5.236 -22.912 1.00 90.12 91 ASP A CA 1
ATOM 737 C C . ASP A 1 91 ? -0.334 -5.510 -23.413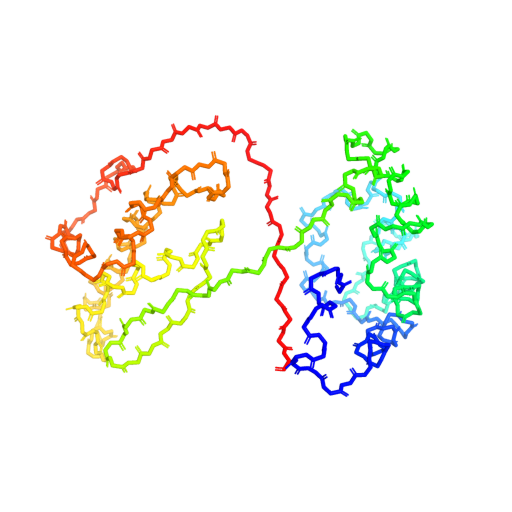 1.00 90.12 91 ASP A C 1
ATOM 739 O O . ASP A 1 91 ? 0.180 -6.599 -23.180 1.00 90.12 91 ASP A O 1
ATOM 743 N N . SER A 1 92 ? 0.349 -4.533 -24.018 1.00 92.12 92 SER A N 1
ATOM 744 C CA . SER A 1 92 ? 1.725 -4.712 -24.509 1.00 92.12 92 SER A CA 1
ATOM 745 C C . SER A 1 92 ? 2.720 -5.166 -23.428 1.00 92.12 92 SER A C 1
ATOM 747 O O . SER A 1 92 ? 3.705 -5.825 -23.749 1.00 92.12 92 SER A O 1
ATOM 749 N N . LEU A 1 93 ? 2.465 -4.878 -22.145 1.00 91.75 93 LEU A N 1
ATOM 750 C CA . LEU A 1 93 ? 3.284 -5.382 -21.035 1.00 91.75 93 LEU A CA 1
ATOM 751 C C . LEU A 1 93 ? 3.130 -6.900 -20.812 1.00 91.75 93 LEU A C 1
ATOM 753 O O . LEU A 1 93 ? 4.052 -7.543 -20.317 1.00 91.75 93 LEU A O 1
ATOM 757 N N . TYR A 1 94 ? 1.979 -7.464 -21.180 1.00 93.19 94 TYR A N 1
ATOM 758 C CA . TYR A 1 94 ? 1.592 -8.854 -20.914 1.00 93.19 94 TYR A CA 1
ATOM 759 C C . TYR A 1 94 ? 1.668 -9.744 -22.151 1.00 93.19 94 TYR A C 1
ATOM 761 O O . TYR A 1 94 ? 1.854 -10.950 -22.029 1.00 93.19 94 TYR A O 1
ATOM 769 N N . ILE A 1 95 ? 1.556 -9.154 -23.345 1.00 91.44 95 ILE A N 1
ATOM 770 C CA . ILE A 1 95 ? 1.617 -9.865 -24.622 1.00 91.44 95 ILE A CA 1
ATOM 771 C C . ILE A 1 95 ? 2.631 -9.229 -25.582 1.00 91.44 95 ILE A C 1
ATOM 773 O O . ILE A 1 95 ? 2.939 -8.041 -25.523 1.00 91.44 95 ILE A O 1
ATOM 777 N N . GLY A 1 96 ? 3.136 -10.025 -26.524 1.00 90.50 96 GLY A N 1
ATOM 778 C CA . GLY A 1 96 ? 4.030 -9.542 -27.579 1.00 90.50 96 GLY A CA 1
ATOM 779 C C . GLY A 1 96 ? 5.455 -9.231 -27.104 1.00 90.50 96 GLY A C 1
ATOM 780 O O . GLY A 1 96 ? 5.981 -9.866 -26.192 1.00 90.50 96 GLY A O 1
ATOM 781 N N . LYS A 1 97 ? 6.111 -8.274 -27.773 1.00 92.69 97 LYS A N 1
ATOM 782 C CA . LYS A 1 97 ? 7.565 -8.061 -27.659 1.00 92.69 97 LYS A CA 1
ATOM 783 C C . LYS A 1 97 ? 8.008 -7.533 -26.293 1.00 92.69 97 LYS A C 1
ATOM 785 O O . LYS A 1 97 ? 9.059 -7.934 -25.804 1.00 92.69 97 LYS A O 1
ATOM 790 N N . LEU A 1 98 ? 7.245 -6.623 -25.687 1.00 94.06 98 LEU A N 1
ATOM 791 C CA . LEU A 1 98 ? 7.607 -6.068 -24.381 1.00 94.06 98 LEU A CA 1
ATOM 792 C C . LEU A 1 98 ? 7.453 -7.130 -23.276 1.00 94.06 98 LEU A C 1
ATOM 794 O O . LEU A 1 98 ? 8.340 -7.242 -22.433 1.00 94.06 98 LEU A O 1
ATOM 798 N N . ALA A 1 99 ? 6.431 -7.989 -23.355 1.00 94.75 99 ALA A N 1
ATOM 799 C CA . ALA A 1 99 ? 6.301 -9.165 -22.492 1.00 94.75 99 ALA A CA 1
ATOM 800 C C . ALA A 1 99 ? 7.439 -10.186 -22.681 1.00 94.75 99 ALA A C 1
ATOM 802 O O . ALA A 1 99 ? 7.944 -10.737 -21.706 1.00 94.75 99 ALA A O 1
ATOM 803 N N . GLU A 1 100 ? 7.893 -10.417 -23.920 1.00 95.31 100 GLU A N 1
ATOM 804 C CA . GLU A 1 100 ? 9.058 -11.275 -24.206 1.00 95.31 100 GLU A CA 1
ATOM 805 C C . GLU A 1 100 ? 10.344 -10.735 -23.580 1.00 95.31 100 GLU A C 1
ATOM 807 O O . GLU A 1 100 ? 11.085 -11.490 -22.951 1.00 95.31 100 GLU A O 1
ATOM 812 N N . MET A 1 101 ? 10.592 -9.430 -23.726 1.00 95.25 101 MET A N 1
ATOM 813 C CA . MET A 1 101 ? 11.736 -8.768 -23.097 1.00 95.25 101 MET A CA 1
ATOM 814 C C . MET A 1 101 ? 11.657 -8.884 -21.572 1.00 95.25 101 MET A C 1
ATOM 816 O O . MET A 1 101 ? 12.634 -9.274 -20.940 1.00 95.25 101 MET A O 1
ATOM 820 N N . PHE A 1 102 ? 10.481 -8.631 -20.993 1.00 94.94 102 PHE A N 1
ATOM 821 C CA . PHE A 1 102 ? 10.293 -8.697 -19.548 1.00 94.94 102 PHE A CA 1
ATOM 822 C C . PHE A 1 102 ? 10.482 -10.117 -18.993 1.00 94.94 102 PHE A C 1
ATOM 824 O O . PHE A 1 102 ? 11.206 -10.308 -18.018 1.00 94.94 102 PHE A O 1
ATOM 831 N N . ALA A 1 103 ? 9.903 -11.132 -19.640 1.00 96.25 103 ALA A N 1
ATOM 832 C CA . ALA A 1 103 ? 10.098 -12.528 -19.252 1.00 96.25 103 ALA A CA 1
ATOM 833 C C . ALA A 1 103 ? 11.565 -12.976 -19.396 1.00 96.25 103 ALA A C 1
ATOM 835 O O . ALA A 1 103 ? 12.043 -13.771 -18.585 1.00 96.25 103 ALA A O 1
ATOM 836 N N . SER A 1 104 ? 12.292 -12.461 -20.396 1.00 96.56 104 SER A N 1
ATOM 837 C CA . SER A 1 104 ? 13.729 -12.717 -20.544 1.00 96.56 104 SER A CA 1
ATOM 838 C C . SER A 1 104 ? 14.527 -12.125 -19.383 1.00 96.56 104 SER A C 1
ATOM 840 O O . SER A 1 104 ? 15.319 -12.844 -18.779 1.00 96.56 104 SER A O 1
ATOM 842 N N . ASP A 1 105 ? 14.276 -10.862 -19.026 1.00 94.12 105 ASP A N 1
ATOM 843 C CA . ASP A 1 105 ? 14.947 -10.205 -17.898 1.00 94.12 105 ASP A CA 1
ATOM 844 C C . ASP A 1 105 ? 14.684 -10.963 -16.582 1.00 94.12 105 ASP A C 1
ATOM 846 O O . ASP A 1 105 ? 15.604 -11.221 -15.804 1.00 94.12 105 ASP A O 1
ATOM 850 N N . LEU A 1 106 ? 13.437 -11.396 -16.351 1.00 95.56 106 LEU A N 1
ATOM 851 C CA . LEU A 1 106 ? 13.064 -12.199 -15.182 1.00 95.56 106 LEU A CA 1
ATOM 852 C C . LEU A 1 106 ? 13.800 -13.544 -15.149 1.00 95.56 106 LEU A C 1
ATOM 854 O O . LEU A 1 106 ? 14.310 -13.940 -14.097 1.00 95.56 106 LEU A O 1
ATOM 858 N N . LYS A 1 107 ? 13.890 -14.234 -16.290 1.00 96.56 107 LYS A N 1
ATOM 859 C CA . LYS A 1 107 ? 14.623 -15.499 -16.411 1.00 96.56 107 LYS A CA 1
ATOM 860 C C . LYS A 1 107 ? 16.115 -15.320 -16.124 1.00 96.56 107 LYS A C 1
ATOM 862 O O . LYS A 1 107 ? 16.684 -16.138 -15.402 1.00 96.56 107 LYS A O 1
ATOM 867 N N . ASP A 1 108 ? 16.730 -14.257 -16.637 1.00 95.12 108 ASP A N 1
ATOM 868 C CA . ASP A 1 108 ? 18.148 -13.951 -16.407 1.00 95.12 108 ASP A CA 1
ATOM 869 C C . ASP A 1 108 ? 18.438 -13.652 -14.924 1.00 95.12 108 ASP A C 1
ATOM 871 O O . ASP A 1 108 ? 19.533 -13.927 -14.431 1.00 95.12 108 ASP A O 1
ATOM 875 N N . MET A 1 109 ? 17.433 -13.172 -14.182 1.00 91.38 109 MET A N 1
ATOM 876 C CA . MET A 1 109 ? 17.477 -12.992 -12.725 1.00 91.38 109 MET A CA 1
ATOM 877 C C . MET A 1 109 ? 17.140 -14.264 -11.922 1.00 91.38 109 MET A C 1
ATOM 879 O O . MET A 1 109 ? 17.122 -14.221 -10.691 1.00 91.38 109 MET A O 1
ATOM 883 N N . GLY A 1 110 ? 16.870 -15.395 -12.583 1.00 95.06 110 GLY A N 1
ATOM 884 C CA . GLY A 1 110 ? 16.507 -16.660 -11.935 1.00 95.06 110 GLY A CA 1
ATOM 885 C C . GLY A 1 110 ? 15.056 -16.734 -11.445 1.00 95.06 110 GLY A C 1
ATOM 886 O O . GLY A 1 110 ? 14.743 -17.571 -10.598 1.00 95.06 110 GLY A O 1
ATOM 887 N N . SER A 1 111 ? 14.171 -15.866 -11.945 1.00 96.38 111 SER A N 1
ATOM 888 C CA . SER A 1 111 ? 12.735 -15.916 -11.651 1.00 96.38 111 SER A CA 1
ATOM 889 C C . SER A 1 111 ? 12.070 -17.141 -12.282 1.00 96.38 111 SER A C 1
ATOM 891 O O . SER A 1 111 ? 12.474 -17.613 -13.345 1.00 96.38 111 SER A O 1
ATOM 893 N N . ILE A 1 112 ? 10.997 -17.616 -11.647 1.00 96.00 112 ILE A N 1
ATOM 894 C CA . ILE A 1 112 ? 10.119 -18.669 -12.178 1.00 96.00 112 ILE A CA 1
ATOM 895 C C . ILE A 1 112 ? 8.998 -18.123 -13.071 1.00 96.00 112 ILE A C 1
ATOM 897 O O . ILE A 1 112 ? 8.304 -18.909 -13.703 1.00 96.00 112 ILE A O 1
ATOM 901 N N . ILE A 1 113 ? 8.806 -16.799 -13.103 1.00 95.69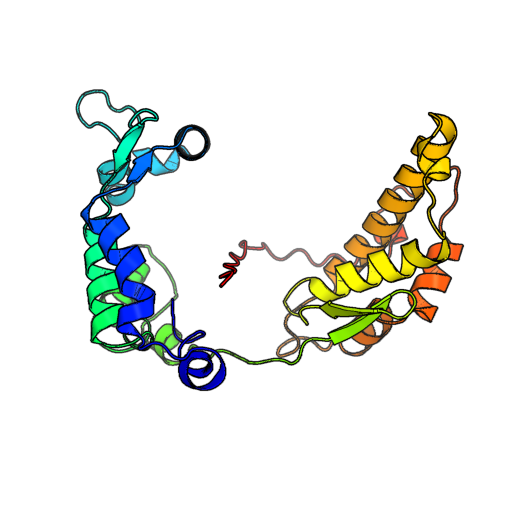 113 ILE A N 1
ATOM 902 C CA . ILE A 1 113 ? 7.773 -16.155 -13.922 1.00 95.69 113 ILE A CA 1
ATOM 903 C C . ILE A 1 113 ? 8.170 -16.266 -15.393 1.00 95.69 113 ILE A C 1
ATOM 905 O O . ILE A 1 113 ? 9.255 -15.843 -15.799 1.00 95.69 113 ILE A O 1
ATOM 909 N N . THR A 1 114 ? 7.266 -16.813 -16.190 1.00 95.50 114 THR A N 1
ATOM 910 C CA . THR A 1 114 ? 7.416 -17.018 -17.625 1.00 95.50 114 THR A CA 1
ATOM 911 C C . THR A 1 114 ? 6.551 -16.041 -18.415 1.00 95.50 114 THR A C 1
ATOM 913 O O . THR A 1 114 ? 5.673 -15.368 -17.880 1.00 95.50 114 THR A O 1
ATOM 916 N N . LYS A 1 115 ? 6.759 -15.995 -19.735 1.00 94.94 115 LYS A N 1
ATOM 917 C CA . LYS A 1 115 ? 5.863 -15.265 -20.641 1.00 94.94 115 LYS A CA 1
ATOM 918 C C . LYS A 1 115 ? 4.417 -15.766 -20.530 1.00 94.94 115 LYS A C 1
ATOM 920 O O . LYS A 1 115 ? 3.500 -14.960 -20.585 1.00 94.94 115 LYS A O 1
ATOM 925 N N . HIS A 1 116 ? 4.224 -17.070 -20.338 1.00 95.50 116 HIS A N 1
ATOM 926 C CA . HIS A 1 116 ? 2.895 -17.658 -20.207 1.00 95.50 116 HIS A CA 1
ATOM 927 C C . HIS A 1 116 ? 2.163 -17.127 -18.967 1.00 95.50 116 HIS A C 1
ATOM 929 O O . HIS A 1 116 ? 1.007 -16.736 -19.076 1.00 95.50 116 HIS A O 1
ATOM 935 N N . ASP A 1 117 ? 2.861 -16.983 -17.834 1.00 95.88 117 ASP A N 1
ATOM 936 C CA . ASP A 1 117 ? 2.288 -16.378 -16.623 1.00 95.88 117 ASP A CA 1
ATOM 937 C C . ASP A 1 117 ? 1.842 -14.921 -16.853 1.00 95.88 117 ASP A C 1
ATOM 939 O O . ASP A 1 117 ? 0.840 -14.480 -16.290 1.00 95.88 117 ASP A O 1
ATOM 943 N N . LEU A 1 118 ? 2.573 -14.162 -17.684 1.00 95.06 118 LEU A N 1
ATOM 944 C CA . LEU A 1 118 ? 2.181 -12.800 -18.067 1.00 95.06 118 LEU A CA 1
ATOM 945 C C . LEU A 1 118 ? 0.929 -12.805 -18.956 1.00 95.06 118 LEU A C 1
ATOM 947 O O . LEU A 1 118 ? 0.031 -11.993 -18.746 1.00 95.06 118 LEU A O 1
ATOM 951 N N . GLU A 1 119 ? 0.852 -13.717 -19.927 1.00 94.31 119 GLU A N 1
ATOM 952 C CA . GLU A 1 119 ? -0.285 -13.830 -20.850 1.00 94.31 119 GLU A CA 1
ATOM 953 C C . GLU A 1 119 ? -1.579 -14.231 -20.120 1.00 94.31 119 GLU A C 1
ATOM 955 O O . GLU A 1 119 ? -2.637 -13.648 -20.390 1.00 94.31 119 GLU A O 1
ATOM 960 N N . GLU A 1 120 ? -1.478 -15.165 -19.167 1.00 94.38 120 GLU A N 1
ATOM 961 C CA . GLU A 1 120 ? -2.584 -15.658 -18.332 1.00 94.38 120 GLU A CA 1
ATOM 962 C C . GLU A 1 120 ? -2.984 -14.702 -17.197 1.00 94.38 120 GLU A C 1
ATOM 964 O O . GLU A 1 120 ? -3.980 -14.936 -16.507 1.00 94.38 120 GLU A O 1
ATOM 969 N N . TYR A 1 121 ? -2.237 -13.615 -16.975 1.00 92.69 121 TYR A N 1
ATOM 970 C CA . TYR A 1 121 ? -2.586 -12.644 -15.945 1.00 92.69 121 TYR A CA 1
ATOM 971 C C . TYR A 1 121 ? -3.919 -11.957 -16.263 1.00 92.69 121 TYR A C 1
ATOM 973 O O . TYR A 1 121 ? -4.052 -11.219 -17.242 1.00 92.69 121 TYR A O 1
ATOM 981 N N . GLU A 1 122 ? -4.896 -12.123 -15.376 1.00 87.94 122 GLU A N 1
ATOM 982 C CA . GLU A 1 122 ? -6.208 -11.494 -15.486 1.00 87.94 122 GLU A CA 1
ATOM 983 C C . GLU A 1 122 ? -6.529 -10.634 -14.267 1.00 87.94 122 GLU A C 1
ATOM 985 O O . GLU A 1 122 ? -6.301 -11.012 -13.113 1.00 87.94 122 GLU A O 1
ATOM 990 N N . VAL A 1 123 ? -7.133 -9.478 -14.537 1.00 87.06 123 VAL A N 1
ATOM 991 C CA . VAL A 1 123 ? -7.629 -8.564 -13.510 1.00 87.06 123 VAL A CA 1
ATOM 992 C C . VAL A 1 123 ? -9.047 -8.964 -13.133 1.00 87.06 123 VAL A C 1
ATOM 994 O O . VAL A 1 123 ? -9.890 -9.183 -14.002 1.00 87.06 123 VAL A O 1
ATOM 997 N N . ARG A 1 124 ? -9.327 -9.020 -11.828 1.00 85.25 124 ARG A N 1
ATOM 998 C CA . ARG A 1 124 ? -10.678 -9.255 -11.309 1.00 85.25 124 ARG A CA 1
ATOM 999 C C . ARG A 1 124 ? -11.264 -7.963 -10.773 1.00 85.25 124 ARG A C 1
ATOM 1001 O O . ARG A 1 124 ? -10.683 -7.338 -9.888 1.00 85.25 124 ARG A O 1
ATOM 1008 N N . TRP A 1 125 ? -12.432 -7.615 -11.291 1.00 85.56 125 TRP A N 1
ATOM 1009 C CA . TRP A 1 125 ? -13.262 -6.545 -10.761 1.00 85.56 125 TRP A CA 1
ATOM 1010 C C . TRP A 1 125 ? -14.165 -7.128 -9.693 1.00 85.56 125 TRP A C 1
ATOM 1012 O O . TRP A 1 125 ? -14.960 -8.019 -9.978 1.00 85.56 125 TRP A O 1
ATOM 1022 N N . ASN A 1 126 ? -14.011 -6.639 -8.470 1.00 86.81 126 ASN A N 1
ATOM 1023 C CA . ASN A 1 126 ? -14.862 -7.016 -7.355 1.00 86.81 126 ASN A CA 1
ATOM 1024 C C . ASN A 1 126 ? -15.587 -5.772 -6.862 1.00 86.81 126 ASN A C 1
ATOM 1026 O O . ASN A 1 126 ? -14.984 -4.697 -6.777 1.00 86.81 126 ASN A O 1
ATOM 1030 N N . ASP A 1 127 ? -16.853 -5.939 -6.496 1.00 90.69 127 ASP A N 1
ATOM 1031 C CA . ASP A 1 127 ? -17.605 -4.881 -5.843 1.00 90.69 127 ASP A CA 1
ATOM 1032 C C . ASP A 1 127 ? -16.966 -4.526 -4.499 1.00 90.69 127 ASP A C 1
ATOM 1034 O O . ASP A 1 127 ? -16.458 -5.375 -3.758 1.00 90.69 127 ASP A O 1
ATOM 1038 N N . SER A 1 128 ? -16.992 -3.236 -4.182 1.00 93.69 128 SER A N 1
ATOM 1039 C CA . SER A 1 128 ? -16.635 -2.771 -2.846 1.00 93.69 128 SER A CA 1
ATOM 1040 C C . SER A 1 128 ? -17.695 -3.192 -1.828 1.00 93.69 128 SER A C 1
ATOM 1042 O O . SER A 1 128 ? -18.868 -3.360 -2.160 1.00 93.69 128 SER A O 1
ATOM 1044 N N . ILE A 1 129 ? -17.288 -3.350 -0.570 1.00 93.75 129 ILE A N 1
ATOM 1045 C CA . ILE A 1 129 ? -18.201 -3.726 0.510 1.00 93.75 129 ILE A CA 1
ATOM 1046 C C . ILE A 1 129 ? -18.704 -2.438 1.178 1.00 93.75 129 ILE A C 1
ATOM 1048 O O . ILE A 1 129 ? -17.882 -1.701 1.730 1.00 93.75 129 ILE A O 1
ATOM 1052 N N . PRO A 1 130 ? -20.016 -2.139 1.141 1.00 94.81 130 PRO A N 1
ATOM 1053 C CA . PRO A 1 130 ? -20.575 -0.973 1.811 1.00 94.81 130 PRO A CA 1
ATOM 1054 C C . PRO A 1 130 ? -20.686 -1.220 3.318 1.00 94.81 130 PRO A C 1
ATOM 1056 O O . PRO A 1 130 ? -21.189 -2.255 3.756 1.00 94.81 130 PRO A O 1
ATOM 1059 N N . ILE A 1 131 ? -20.244 -0.252 4.113 1.00 93.56 131 ILE A N 1
ATOM 1060 C CA . ILE A 1 131 ? -20.263 -0.305 5.575 1.00 93.56 131 ILE A CA 1
ATOM 1061 C C . ILE A 1 131 ? -20.960 0.944 6.100 1.00 93.56 131 ILE A C 1
ATOM 1063 O O . ILE A 1 131 ? -20.523 2.056 5.812 1.00 93.56 131 ILE A O 1
ATOM 1067 N N . ASP A 1 132 ? -22.016 0.755 6.891 1.00 91.25 132 ASP A N 1
ATOM 1068 C CA . ASP A 1 132 ? -22.688 1.856 7.582 1.00 91.25 132 ASP A CA 1
ATOM 1069 C C . ASP A 1 132 ? -21.825 2.397 8.732 1.00 91.25 132 ASP A C 1
ATOM 1071 O O . ASP A 1 132 ? -21.427 1.667 9.655 1.00 91.25 132 ASP A O 1
ATOM 1075 N N . ILE A 1 133 ? -21.568 3.700 8.675 1.00 89.12 133 ILE A N 1
ATOM 1076 C CA . ILE A 1 133 ? -20.915 4.483 9.715 1.00 89.12 133 ILE A CA 1
ATOM 1077 C C . ILE A 1 133 ? -21.858 5.619 10.093 1.00 89.12 133 ILE A C 1
ATOM 1079 O O . ILE A 1 133 ? -21.777 6.719 9.555 1.00 89.12 133 ILE A O 1
ATOM 1083 N N . ASN A 1 134 ? -22.736 5.358 11.058 1.00 86.38 134 ASN A N 1
ATOM 1084 C CA . ASN A 1 134 ? -23.592 6.379 11.665 1.00 86.38 134 ASN A CA 1
ATOM 1085 C C . ASN A 1 134 ? -24.457 7.138 10.634 1.00 86.38 134 ASN A C 1
ATOM 1087 O O . ASN A 1 134 ? -24.670 8.342 10.776 1.00 86.38 134 ASN A O 1
ATOM 1091 N N . GLY A 1 135 ? -24.964 6.435 9.614 1.00 88.12 135 GLY A N 1
ATOM 1092 C CA . GLY A 1 135 ? -25.800 7.001 8.549 1.00 88.12 135 GLY A CA 1
ATOM 1093 C C . GLY A 1 135 ? -25.063 7.343 7.250 1.00 88.12 135 GLY A C 1
ATOM 1094 O O . GLY A 1 135 ? -25.728 7.547 6.235 1.00 88.12 135 GLY A O 1
ATOM 1095 N N . ASP A 1 136 ? -23.726 7.349 7.250 1.00 92.00 136 ASP A N 1
ATOM 1096 C CA . ASP A 1 136 ? -22.908 7.418 6.033 1.00 92.00 136 ASP A CA 1
ATOM 1097 C C . ASP A 1 136 ? -22.477 6.017 5.572 1.00 92.00 136 ASP A C 1
ATOM 1099 O O . ASP A 1 136 ? -22.386 5.082 6.369 1.00 92.00 136 ASP A O 1
ATOM 1103 N N . ILE A 1 137 ? -22.156 5.866 4.281 1.00 94.69 137 ILE A N 1
ATOM 1104 C CA . ILE A 1 137 ? -21.646 4.608 3.715 1.00 94.69 137 ILE A CA 1
ATOM 1105 C C . ILE A 1 137 ? -20.163 4.740 3.371 1.00 94.69 137 ILE A C 1
ATOM 1107 O O . ILE A 1 137 ? -19.779 5.498 2.479 1.00 94.69 137 ILE A O 1
ATOM 1111 N N . MET A 1 138 ? -19.330 3.937 4.032 1.00 94.38 138 MET A N 1
ATOM 1112 C CA . MET A 1 138 ? -17.930 3.734 3.667 1.00 94.38 138 MET A CA 1
ATOM 1113 C C . MET A 1 138 ? -17.792 2.485 2.803 1.00 94.38 138 MET A C 1
ATOM 1115 O O . MET A 1 138 ? -18.103 1.378 3.238 1.00 94.38 138 MET A O 1
ATOM 1119 N N . TYR A 1 139 ? -17.268 2.654 1.595 1.00 95.25 139 TYR A N 1
ATOM 1120 C CA . TYR A 1 139 ? -16.941 1.546 0.706 1.00 95.25 139 TYR A CA 1
ATOM 1121 C C . TYR A 1 139 ? -15.522 1.054 0.979 1.00 95.25 139 TYR A C 1
ATOM 1123 O O . TYR A 1 139 ? -14.563 1.823 0.888 1.00 95.25 139 TYR A O 1
ATOM 1131 N N . VAL A 1 140 ? -15.378 -0.230 1.309 1.00 93.81 140 VAL A N 1
ATOM 1132 C CA . VAL A 1 140 ? -14.070 -0.846 1.569 1.00 93.81 140 VAL A CA 1
ATOM 1133 C C . VAL A 1 140 ? -13.699 -1.875 0.509 1.00 93.81 140 VAL A C 1
ATOM 1135 O O . VAL A 1 140 ? -14.553 -2.544 -0.072 1.00 93.81 140 VAL A O 1
ATOM 1138 N N . ILE A 1 141 ? -12.395 -2.012 0.268 1.00 93.81 141 ILE A N 1
ATOM 1139 C CA . ILE A 1 141 ? -11.847 -2.972 -0.694 1.00 93.81 141 ILE A CA 1
ATOM 1140 C C . ILE A 1 141 ? -11.993 -4.399 -0.123 1.00 93.81 141 ILE A C 1
ATOM 1142 O O . ILE A 1 141 ? -11.561 -4.632 1.016 1.00 93.81 141 ILE A O 1
ATOM 1146 N N . PRO A 1 142 ? -12.565 -5.358 -0.874 1.00 93.38 142 PRO A N 1
ATOM 1147 C CA . PRO A 1 142 ? -12.696 -6.743 -0.425 1.00 93.38 142 PRO A CA 1
ATOM 1148 C C . PRO A 1 142 ? -11.333 -7.464 -0.360 1.00 93.38 142 PRO A C 1
ATOM 1150 O O . PRO A 1 142 ? -10.329 -6.967 -0.885 1.00 93.38 142 PRO A O 1
ATOM 1153 N N . PRO A 1 143 ? -11.266 -8.657 0.261 1.00 92.81 143 PRO A N 1
ATOM 1154 C CA . PRO A 1 143 ? -10.092 -9.522 0.174 1.00 92.81 143 PRO A CA 1
ATOM 1155 C C . PRO A 1 143 ? -9.663 -9.798 -1.282 1.00 92.81 143 PRO A C 1
ATOM 1157 O O . PRO A 1 143 ? -10.511 -9.810 -2.176 1.00 92.81 143 PRO A O 1
ATOM 1160 N N . PRO A 1 144 ? -8.364 -10.031 -1.553 1.00 91.12 144 PRO A N 1
ATOM 1161 C CA . PRO A 1 144 ? -7.266 -10.237 -0.597 1.00 91.12 144 PRO A CA 1
ATOM 1162 C C . PRO A 1 144 ? -6.725 -8.957 0.066 1.00 91.12 144 PRO A C 1
ATOM 1164 O O . PRO A 1 144 ? -5.808 -9.032 0.886 1.00 91.12 144 PRO A O 1
ATOM 1167 N N . ALA A 1 145 ? -7.258 -7.778 -0.268 1.00 91.69 145 ALA A N 1
ATOM 1168 C CA . ALA A 1 145 ? -6.875 -6.539 0.398 1.00 91.69 145 ALA A CA 1
ATOM 1169 C C . ALA A 1 145 ? -7.405 -6.473 1.845 1.00 91.69 145 ALA A C 1
ATOM 1171 O O . ALA A 1 145 ? -8.200 -7.291 2.302 1.00 91.69 145 ALA A O 1
ATOM 1172 N N . SER A 1 146 ? -6.950 -5.469 2.596 1.00 93.06 146 SER A N 1
ATOM 1173 C CA . SER A 1 146 ? -7.265 -5.309 4.023 1.00 93.06 146 SER A CA 1
ATOM 1174 C C . SER A 1 146 ? -8.422 -4.338 4.312 1.00 93.06 146 SER A C 1
ATOM 1176 O O . SER A 1 146 ? -8.558 -3.894 5.448 1.00 93.06 146 SER A O 1
ATOM 1178 N N . GLY A 1 147 ? -9.270 -3.997 3.333 1.00 94.06 147 GLY A N 1
ATOM 1179 C CA . GLY A 1 147 ? -10.365 -3.037 3.547 1.00 94.06 147 GLY A CA 1
ATOM 1180 C C . GLY A 1 147 ? -11.358 -3.483 4.629 1.00 94.06 147 GLY A C 1
ATOM 1181 O O . GLY A 1 147 ? -11.749 -2.681 5.474 1.00 94.06 147 GLY A O 1
ATOM 1182 N N . ILE A 1 148 ? -11.663 -4.782 4.698 1.00 95.25 148 ILE A N 1
ATOM 1183 C CA . ILE A 1 148 ? -12.517 -5.367 5.750 1.00 95.25 148 ILE A CA 1
ATOM 1184 C C . ILE A 1 148 ? -11.930 -5.259 7.171 1.00 95.25 148 ILE A C 1
ATOM 1186 O O . ILE A 1 148 ? -12.651 -5.357 8.161 1.00 95.25 148 ILE A O 1
ATOM 1190 N N . LEU A 1 149 ? -10.615 -5.048 7.309 1.00 96.31 149 LEU A N 1
ATOM 1191 C CA . LEU A 1 149 ? -10.005 -4.782 8.614 1.00 96.31 149 LEU A CA 1
ATOM 1192 C C . LEU A 1 149 ? -10.300 -3.356 9.072 1.00 96.31 149 LEU A C 1
ATOM 1194 O O . LEU A 1 149 ? -10.557 -3.131 10.250 1.00 96.31 149 LEU A O 1
ATOM 1198 N N . VAL A 1 150 ? -10.309 -2.399 8.139 1.00 95.75 150 VAL A N 1
ATOM 1199 C CA . VAL A 1 150 ? -10.687 -1.011 8.429 1.00 95.75 150 VAL A CA 1
ATOM 1200 C C . VAL A 1 150 ? -12.148 -0.947 8.865 1.00 95.75 150 VAL A C 1
ATOM 1202 O O . VAL A 1 150 ? -12.445 -0.309 9.873 1.00 95.75 150 VAL A O 1
ATOM 1205 N N . SER A 1 151 ? -13.049 -1.661 8.180 1.00 95.94 151 SER A N 1
ATOM 1206 C CA . SER A 1 151 ? -14.457 -1.723 8.594 1.00 95.94 151 SER A CA 1
ATOM 1207 C C . SER A 1 151 ? -14.627 -2.296 9.996 1.00 95.94 151 SER A C 1
ATOM 1209 O O . SER A 1 151 ? -15.421 -1.779 10.776 1.00 95.94 151 SER A O 1
ATOM 1211 N N . TYR A 1 152 ? -13.857 -3.329 10.339 1.00 97.12 152 TYR A N 1
ATOM 1212 C CA . TYR A 1 152 ? -13.909 -3.943 11.660 1.00 97.12 152 TYR A CA 1
ATOM 1213 C C . TYR A 1 152 ? -13.434 -2.986 12.761 1.00 97.12 152 TYR A C 1
ATOM 1215 O O . TYR A 1 152 ? -14.134 -2.812 13.757 1.00 97.12 152 TYR A O 1
ATOM 1223 N N . ILE A 1 153 ? -12.308 -2.293 12.547 1.00 97.69 153 ILE A N 1
ATOM 1224 C CA . ILE A 1 153 ? -11.803 -1.251 13.458 1.00 97.69 153 ILE A CA 1
ATOM 1225 C C . ILE A 1 153 ? -12.869 -0.178 13.675 1.00 97.69 153 ILE A C 1
ATOM 1227 O O . ILE A 1 153 ? -13.195 0.149 14.814 1.00 97.69 153 ILE A O 1
ATOM 1231 N N . VAL A 1 154 ? -13.426 0.361 12.589 1.00 96.19 154 VAL A N 1
ATOM 1232 C CA . VAL A 1 154 ? -14.434 1.422 12.667 1.00 96.19 154 VAL A CA 1
ATOM 1233 C C . VAL A 1 154 ? -15.683 0.934 13.395 1.00 96.19 154 VAL A C 1
ATOM 1235 O O . VAL A 1 154 ? -16.186 1.642 14.261 1.00 96.19 154 VAL A O 1
ATOM 1238 N N . ASN A 1 155 ? -16.156 -0.281 13.118 1.00 96.00 155 ASN A N 1
ATOM 1239 C CA . ASN A 1 155 ? -17.319 -0.842 13.800 1.00 96.00 155 ASN A CA 1
ATOM 1240 C C . ASN A 1 155 ? -17.075 -1.087 15.299 1.00 96.00 155 ASN A C 1
ATOM 1242 O O . ASN A 1 155 ? -18.004 -0.906 16.082 1.00 96.00 155 ASN A O 1
ATOM 1246 N N . ILE A 1 156 ? -15.856 -1.455 15.716 1.00 97.12 156 ILE A N 1
ATOM 1247 C CA . ILE A 1 156 ? -15.506 -1.566 17.146 1.00 97.12 156 ILE A CA 1
ATOM 1248 C C . ILE A 1 156 ? -15.536 -0.176 17.788 1.00 97.12 156 ILE A C 1
ATOM 1250 O O . ILE A 1 156 ? -16.075 0.006 18.880 1.00 97.12 156 ILE A O 1
ATOM 1254 N N . LEU A 1 157 ? -14.947 0.814 17.112 1.00 96.75 157 LEU A N 1
ATOM 1255 C CA . LEU A 1 157 ? -14.731 2.136 17.688 1.00 96.75 157 LEU A CA 1
ATOM 1256 C C . LEU A 1 157 ? -15.969 3.035 17.662 1.00 96.75 157 LEU A C 1
ATOM 1258 O O . LEU A 1 157 ? -16.122 3.866 18.558 1.00 96.75 157 LEU A O 1
ATOM 1262 N N . LYS A 1 158 ? -16.867 2.881 16.680 1.00 93.00 158 LYS A N 1
ATOM 1263 C CA . LYS A 1 158 ? -18.001 3.800 16.485 1.00 93.00 158 LYS A CA 1
ATOM 1264 C C . LYS A 1 158 ? -18.921 3.877 17.704 1.00 93.00 158 LYS A C 1
ATOM 1266 O O . LYS A 1 158 ? -19.376 4.963 18.048 1.00 93.00 158 LYS A O 1
ATOM 1271 N N . ASN A 1 159 ? -19.094 2.772 18.431 1.00 90.06 159 ASN A N 1
ATOM 1272 C CA . ASN A 1 159 ? -19.951 2.721 19.619 1.00 90.06 159 ASN A CA 1
ATOM 1273 C C . ASN A 1 159 ? -19.319 3.352 20.876 1.00 90.06 159 ASN A C 1
ATOM 1275 O O . ASN A 1 159 ? -20.023 3.551 21.867 1.00 90.06 159 ASN A O 1
ATOM 1279 N N . TYR A 1 160 ? -18.033 3.731 20.853 1.00 95.06 160 TYR A N 1
ATOM 1280 C CA . TYR A 1 160 ? -17.474 4.611 21.889 1.00 95.06 160 TYR A CA 1
ATOM 1281 C C . TYR A 1 160 ? -17.936 6.065 21.739 1.00 95.06 160 TYR A C 1
ATOM 1283 O O . TYR A 1 160 ? -17.816 6.820 22.698 1.00 95.06 160 TYR A O 1
ATOM 1291 N N . ASN A 1 161 ? -18.504 6.445 20.584 1.00 93.81 161 ASN A N 1
ATOM 1292 C CA . ASN A 1 161 ? -19.037 7.783 20.316 1.00 93.81 161 ASN A CA 1
ATOM 1293 C C . ASN A 1 161 ? -18.040 8.903 20.651 1.00 93.81 161 ASN A C 1
ATOM 1295 O O . ASN A 1 161 ? -18.407 9.853 21.342 1.00 93.81 161 ASN A O 1
ATOM 1299 N N . PHE A 1 162 ? -16.790 8.766 20.189 1.00 95.25 162 PHE A N 1
ATOM 1300 C CA . PHE A 1 162 ? -15.712 9.697 20.523 1.00 95.25 162 PHE A CA 1
ATOM 1301 C C . PHE A 1 162 ? -16.085 11.156 20.241 1.00 95.25 162 PHE A C 1
ATOM 1303 O O . PHE A 1 162 ? -16.588 11.496 19.166 1.00 95.25 162 PHE A O 1
ATOM 1310 N N . LYS A 1 163 ? -15.782 12.022 21.206 1.00 96.50 163 LYS A N 1
ATOM 1311 C CA . LYS A 1 163 ? -16.017 13.467 21.166 1.00 96.50 163 LYS A CA 1
ATOM 1312 C C . LYS A 1 163 ? -14.717 14.232 21.425 1.00 96.50 163 LYS A C 1
ATOM 1314 O O . LYS A 1 163 ? -13.743 13.645 21.899 1.00 96.50 163 LYS A O 1
ATOM 1319 N N . PRO A 1 164 ? -14.671 15.551 21.169 1.00 97.06 164 PRO A N 1
ATOM 1320 C CA . PRO A 1 164 ? -13.492 16.357 21.487 1.00 97.06 164 PRO A CA 1
ATOM 1321 C C . PRO A 1 164 ? -13.039 16.245 22.954 1.00 97.06 164 PRO A C 1
ATOM 1323 O O . PRO A 1 164 ? -11.843 16.327 23.238 1.00 97.06 164 PRO A O 1
ATOM 1326 N N . GLU A 1 165 ? -13.961 16.006 23.892 1.00 96.69 165 GLU A N 1
ATOM 1327 C CA . GLU A 1 165 ? -13.640 15.846 25.315 1.00 96.69 165 GLU A CA 1
ATOM 1328 C C . GLU A 1 165 ? -12.772 14.606 25.589 1.00 96.69 165 GLU A C 1
ATOM 1330 O O . GLU A 1 165 ? -11.941 14.633 26.502 1.00 96.69 165 GLU A O 1
ATOM 1335 N N . ASP A 1 166 ? -12.878 13.563 24.762 1.00 97.62 166 ASP A N 1
ATOM 1336 C CA . ASP A 1 166 ? -12.131 12.310 24.916 1.00 97.62 166 ASP A CA 1
ATOM 1337 C C . ASP A 1 166 ? -10.623 12.471 24.659 1.00 97.62 166 ASP A C 1
ATOM 1339 O O . ASP A 1 166 ? -9.831 11.602 25.018 1.00 97.62 166 ASP A O 1
ATOM 1343 N N . ILE A 1 167 ? -10.194 13.618 24.126 1.00 97.50 167 ILE A N 1
ATOM 1344 C CA . ILE A 1 167 ? -8.780 13.986 23.944 1.00 97.50 167 ILE A CA 1
ATOM 1345 C C . ILE A 1 167 ? -8.412 15.306 24.643 1.00 97.50 167 ILE A C 1
ATOM 1347 O O . ILE A 1 167 ? -7.363 15.888 24.381 1.00 97.50 167 ILE A O 1
ATOM 1351 N N . SER A 1 168 ? -9.271 15.798 25.540 1.00 97.25 168 SER A N 1
ATOM 1352 C CA . SER A 1 168 ? -9.085 17.102 26.197 1.00 97.25 168 SER A CA 1
ATOM 1353 C C . SER A 1 168 ? -8.116 17.085 27.387 1.00 97.25 168 SER A C 1
ATOM 1355 O O . SER A 1 168 ? -7.562 18.120 27.753 1.00 97.25 168 SER A O 1
ATOM 1357 N N . SER A 1 169 ? -7.895 15.919 27.997 1.00 98.12 169 SER A N 1
ATOM 1358 C CA . SER A 1 169 ? -7.007 15.727 29.147 1.00 98.12 169 SER A CA 1
ATOM 1359 C C . SER A 1 169 ? -6.042 14.570 28.907 1.00 98.12 169 SER A C 1
ATOM 1361 O O . SER A 1 169 ? -6.284 13.722 28.048 1.00 98.12 169 SER A O 1
ATOM 1363 N N . VAL A 1 170 ? -4.969 14.484 29.700 1.00 97.94 170 VAL A N 1
ATOM 1364 C CA . VAL A 1 170 ? -4.022 13.358 29.621 1.00 97.94 170 VAL A CA 1
ATOM 1365 C C . VAL A 1 170 ? -4.737 12.027 29.869 1.00 97.94 170 VAL A C 1
ATOM 1367 O O . VAL A 1 170 ? -4.579 11.099 29.084 1.00 97.94 170 VAL A O 1
ATOM 1370 N N . ASN A 1 171 ? -5.580 11.946 30.902 1.00 97.19 171 ASN A N 1
ATOM 1371 C CA . ASN A 1 171 ? -6.266 10.702 31.264 1.00 97.19 171 ASN A CA 1
ATOM 1372 C C . ASN A 1 171 ? -7.284 10.266 30.203 1.00 97.19 171 ASN A C 1
ATOM 1374 O O . ASN A 1 171 ? -7.299 9.098 29.819 1.00 97.19 171 ASN A O 1
ATOM 1378 N N . SER A 1 172 ? -8.105 11.195 29.700 1.00 97.19 172 SER A N 1
ATOM 1379 C CA . SER A 1 172 ? -9.071 10.883 28.638 1.00 97.19 172 SER A CA 1
ATOM 1380 C C . SER A 1 172 ? -8.354 10.464 27.354 1.00 97.19 172 SER A C 1
ATOM 1382 O O . SER A 1 172 ? -8.717 9.461 26.747 1.00 97.19 172 SER A O 1
ATOM 1384 N N . THR A 1 173 ? -7.266 11.158 27.003 1.00 98.06 173 THR A N 1
ATOM 1385 C CA . THR A 1 173 ? -6.433 10.814 25.846 1.00 98.06 173 THR A CA 1
ATOM 1386 C C . THR A 1 173 ? -5.871 9.403 25.980 1.00 98.06 173 THR A C 1
ATOM 1388 O O . THR A 1 173 ? -6.000 8.612 25.051 1.00 98.06 173 THR A O 1
ATOM 1391 N N . ILE A 1 174 ? -5.296 9.055 27.136 1.00 98.19 174 ILE A N 1
ATOM 1392 C CA . ILE A 1 174 ? -4.760 7.709 27.384 1.00 98.19 174 ILE A CA 1
ATOM 1393 C C . ILE A 1 174 ? -5.838 6.645 27.156 1.00 98.19 174 ILE A C 1
ATOM 1395 O O . ILE A 1 174 ? -5.591 5.692 26.422 1.00 98.19 174 ILE A O 1
ATOM 1399 N N . LEU A 1 175 ? -7.038 6.826 27.717 1.00 98.19 175 LEU A N 1
ATOM 1400 C CA . LEU A 1 175 ? -8.130 5.864 27.554 1.00 98.19 175 LEU A CA 1
ATOM 1401 C C . LEU A 1 175 ? -8.594 5.747 26.091 1.00 98.19 175 LEU A C 1
ATOM 1403 O O . LEU A 1 175 ? -8.845 4.646 25.599 1.00 98.19 175 LEU A O 1
ATOM 1407 N N . THR A 1 176 ? -8.672 6.863 25.368 1.00 98.31 176 THR A N 1
ATOM 1408 C CA . THR A 1 176 ? -9.028 6.878 23.941 1.00 98.31 176 THR A CA 1
ATOM 1409 C C . THR A 1 176 ? -8.003 6.118 23.106 1.00 98.31 176 THR A C 1
ATOM 1411 O O . THR A 1 176 ? -8.372 5.236 22.328 1.00 98.31 176 THR A O 1
ATOM 1414 N N . TYR A 1 177 ? -6.711 6.399 23.295 1.00 98.25 177 TYR A N 1
ATOM 1415 C CA . TYR A 1 177 ? -5.648 5.681 22.589 1.00 98.25 177 TYR A CA 1
ATOM 1416 C C . TYR A 1 177 ? -5.601 4.203 22.978 1.00 98.25 177 TYR A C 1
ATOM 1418 O O . TYR A 1 177 ? -5.396 3.368 22.100 1.00 98.25 177 TYR A O 1
ATOM 1426 N N . HIS A 1 178 ? -5.852 3.865 24.246 1.00 98.44 178 HIS A N 1
ATOM 1427 C CA . HIS A 1 178 ? -5.979 2.478 24.696 1.00 98.44 178 HIS A CA 1
ATOM 1428 C C . HIS A 1 178 ? -7.060 1.730 23.907 1.00 98.44 178 HIS A C 1
ATOM 1430 O O . HIS A 1 178 ? -6.768 0.718 23.273 1.00 98.44 178 HIS A O 1
ATOM 1436 N N . ARG A 1 179 ? -8.277 2.282 23.823 1.00 98.50 179 ARG A N 1
ATOM 1437 C CA . ARG A 1 179 ? -9.383 1.696 23.041 1.00 98.50 179 ARG A CA 1
ATOM 1438 C C . ARG A 1 179 ? -9.031 1.522 21.557 1.00 98.50 179 ARG A C 1
ATOM 1440 O O . ARG A 1 179 ? -9.341 0.484 20.975 1.00 98.50 179 ARG A O 1
ATOM 1447 N N . ILE A 1 180 ? -8.356 2.504 20.949 1.00 98.50 180 ILE A N 1
ATOM 1448 C CA . ILE A 1 180 ? -7.889 2.427 19.550 1.00 98.50 180 ILE A CA 1
ATOM 1449 C C . ILE A 1 180 ? -6.859 1.302 19.375 1.00 98.50 180 ILE A C 1
ATOM 1451 O O . ILE A 1 180 ? -6.961 0.505 18.440 1.00 98.50 180 ILE A O 1
ATOM 1455 N N . ILE A 1 181 ? -5.886 1.209 20.283 1.00 98.12 181 ILE A N 1
ATOM 1456 C CA . ILE A 1 181 ? -4.847 0.175 20.260 1.00 98.12 181 ILE A CA 1
ATOM 1457 C C . ILE A 1 181 ? -5.465 -1.219 20.426 1.00 98.12 181 ILE A C 1
ATOM 1459 O O . ILE A 1 181 ? -5.110 -2.129 19.674 1.00 98.12 181 ILE A O 1
ATOM 1463 N N . GLU A 1 182 ? -6.413 -1.400 21.346 1.00 98.25 182 GLU A N 1
ATOM 1464 C CA . GLU A 1 182 ? -7.092 -2.687 21.541 1.00 98.25 182 GLU A CA 1
ATOM 1465 C C . GLU A 1 182 ? -7.936 -3.079 20.318 1.00 98.25 182 GLU A C 1
ATOM 1467 O O . GLU A 1 182 ? -7.881 -4.232 19.877 1.00 98.25 182 GLU A O 1
ATOM 1472 N N . ALA A 1 183 ? -8.623 -2.123 19.680 1.00 98.19 183 ALA A N 1
ATOM 1473 C CA . ALA A 1 183 ? -9.311 -2.368 18.411 1.00 98.19 183 ALA A CA 1
ATOM 1474 C C . ALA A 1 183 ? -8.336 -2.829 17.310 1.00 98.19 183 ALA A C 1
ATOM 1476 O O . ALA A 1 183 ? -8.633 -3.781 16.575 1.00 98.19 183 ALA A O 1
ATOM 1477 N N . PHE A 1 184 ? -7.146 -2.222 17.217 1.00 97.62 184 PHE A N 1
ATOM 1478 C CA . PHE A 1 184 ? -6.102 -2.680 16.296 1.00 97.62 184 PHE A CA 1
ATOM 1479 C C . PHE A 1 184 ? -5.624 -4.094 16.627 1.00 97.62 184 PHE A C 1
ATOM 1481 O O . PHE A 1 184 ? -5.535 -4.917 15.717 1.00 97.62 184 PHE A O 1
ATOM 1488 N N . LYS A 1 185 ? -5.370 -4.424 17.896 1.00 96.88 185 LYS A N 1
ATOM 1489 C CA . LYS A 1 185 ? -4.921 -5.773 18.287 1.00 96.88 185 LYS A CA 1
ATOM 1490 C C . LYS A 1 185 ? -5.950 -6.846 17.943 1.00 96.88 185 LYS A C 1
ATOM 1492 O O . LYS A 1 185 ? -5.597 -7.828 17.288 1.00 96.88 185 LYS A O 1
ATOM 1497 N N . HIS A 1 186 ? -7.226 -6.627 18.272 1.00 96.38 186 HIS A N 1
ATOM 1498 C CA . HIS A 1 186 ? -8.316 -7.526 17.873 1.00 96.38 186 HIS A CA 1
ATOM 1499 C C . HIS A 1 186 ? -8.398 -7.699 16.353 1.00 96.38 186 HIS A C 1
ATOM 1501 O O . HIS A 1 186 ? -8.600 -8.807 15.852 1.00 96.38 186 HIS A O 1
ATOM 1507 N N . THR A 1 187 ? -8.210 -6.613 15.607 1.00 96.44 187 THR A N 1
ATOM 1508 C CA . THR A 1 187 ? -8.250 -6.625 14.142 1.00 96.44 187 THR A CA 1
ATOM 1509 C C . THR A 1 187 ? -7.076 -7.391 13.538 1.00 96.44 187 THR A C 1
ATOM 1511 O O . THR A 1 187 ? -7.267 -8.259 12.685 1.00 96.44 187 THR A O 1
ATOM 1514 N N . TYR A 1 188 ? -5.852 -7.120 13.990 1.00 93.94 188 TYR A N 1
ATOM 1515 C CA . TYR A 1 188 ? -4.652 -7.773 13.469 1.00 93.94 188 TYR A CA 1
ATOM 1516 C C . TYR A 1 188 ? -4.527 -9.234 13.913 1.00 93.94 188 TYR A C 1
ATOM 1518 O O . TYR A 1 188 ? -3.962 -10.034 13.167 1.00 93.94 188 TYR A O 1
ATOM 1526 N N . GLY A 1 189 ? -5.144 -9.620 15.036 1.00 93.38 189 GLY A N 1
ATOM 1527 C CA . GLY A 1 189 ? -5.379 -11.028 15.361 1.00 93.38 189 GLY A CA 1
ATOM 1528 C C . GLY A 1 189 ? -6.138 -11.736 14.232 1.00 93.38 189 GLY A C 1
ATOM 1529 O O . GLY A 1 189 ? -5.702 -12.774 13.734 1.00 93.38 189 GLY A O 1
ATOM 1530 N N . LYS A 1 190 ? -7.211 -11.123 13.721 1.00 93.19 190 LYS A N 1
ATOM 1531 C CA . LYS A 1 190 ? -8.017 -11.679 12.619 1.00 93.19 190 LYS A CA 1
ATOM 1532 C C . LYS A 1 190 ? -7.369 -11.558 11.241 1.00 93.19 190 LYS A C 1
ATOM 1534 O O . LYS A 1 190 ? -7.614 -12.414 10.396 1.00 93.19 190 LYS A O 1
ATOM 1539 N N . ARG A 1 191 ? -6.487 -10.573 11.020 1.00 92.94 191 ARG A N 1
ATOM 1540 C CA . ARG A 1 191 ? -5.738 -10.410 9.756 1.00 92.94 191 ARG A CA 1
ATOM 1541 C C . ARG A 1 191 ? -5.008 -11.680 9.327 1.00 92.94 191 ARG A C 1
ATOM 1543 O O . ARG A 1 191 ? -4.896 -11.936 8.135 1.00 92.94 191 ARG A O 1
ATOM 1550 N N . THR A 1 192 ? -4.527 -12.466 10.287 1.00 89.69 192 THR A N 1
ATOM 1551 C CA . THR A 1 192 ? -3.822 -13.732 10.028 1.00 89.69 192 THR A CA 1
ATOM 1552 C C . THR A 1 192 ? -4.654 -14.767 9.261 1.00 89.69 192 THR A C 1
ATOM 1554 O O . THR A 1 192 ? -4.091 -15.672 8.658 1.00 89.69 192 THR A O 1
ATOM 1557 N N . GLN A 1 193 ? -5.979 -14.607 9.244 1.00 90.38 193 GLN A N 1
ATOM 1558 C CA . GLN A 1 193 ? -6.929 -15.505 8.589 1.00 90.38 193 GLN A CA 1
ATOM 1559 C C . GLN A 1 193 ? -7.378 -14.985 7.209 1.00 90.38 193 GLN A C 1
ATOM 1561 O O . GLN A 1 193 ? -8.134 -15.662 6.518 1.00 90.38 193 GLN A O 1
ATOM 1566 N N . ILE A 1 194 ? -6.938 -13.787 6.797 1.00 91.50 194 ILE A N 1
ATOM 1567 C CA . ILE A 1 194 ? -7.272 -13.218 5.484 1.00 91.50 194 ILE A CA 1
ATOM 1568 C C . ILE A 1 194 ? -6.373 -13.833 4.409 1.00 91.50 194 ILE A C 1
ATOM 1570 O O . ILE A 1 194 ? -5.150 -13.860 4.544 1.00 91.50 194 ILE A O 1
ATOM 1574 N N . GLY A 1 195 ? -6.986 -14.246 3.302 1.00 89.81 195 GLY A N 1
ATOM 1575 C CA . GLY A 1 195 ? -6.306 -14.666 2.079 1.00 89.81 195 GLY A CA 1
ATOM 1576 C C . GLY A 1 195 ? -7.112 -14.292 0.834 1.00 89.81 195 GLY A C 1
ATOM 1577 O O . GLY A 1 195 ? -8.097 -13.563 0.925 1.00 89.81 195 GLY A O 1
ATOM 1578 N N . ASP A 1 196 ? -6.687 -14.774 -0.336 1.00 91.56 196 ASP A N 1
ATOM 1579 C CA . ASP A 1 196 ? -7.452 -14.614 -1.581 1.00 91.56 196 ASP A CA 1
ATOM 1580 C C . ASP A 1 196 ? -8.662 -15.574 -1.575 1.00 91.56 196 ASP A C 1
ATOM 1582 O O . ASP A 1 196 ? -8.448 -16.793 -1.545 1.00 91.56 196 ASP A O 1
ATOM 1586 N N . PRO A 1 197 ? -9.911 -15.059 -1.642 1.00 91.81 197 PRO A N 1
ATOM 1587 C CA . PRO A 1 197 ? -11.134 -15.868 -1.668 1.00 91.81 197 PRO A CA 1
ATOM 1588 C C . PRO A 1 197 ? -11.171 -16.940 -2.761 1.00 91.81 197 PRO A C 1
ATOM 1590 O O . PRO A 1 197 ? -11.885 -17.930 -2.627 1.00 91.81 197 PRO A O 1
ATOM 1593 N N . LYS A 1 198 ? -10.399 -16.781 -3.848 1.00 90.75 198 LYS A N 1
ATOM 1594 C CA . LYS A 1 198 ? -10.293 -17.817 -4.888 1.00 90.75 198 LYS A CA 1
ATOM 1595 C C . LYS A 1 198 ? -9.644 -19.104 -4.371 1.00 90.75 198 LYS A C 1
ATOM 1597 O O . LYS A 1 198 ? -9.902 -20.171 -4.921 1.00 90.75 198 LYS A O 1
ATOM 1602 N N . TYR A 1 199 ? -8.785 -19.009 -3.359 1.00 90.31 199 TYR A N 1
ATOM 1603 C CA . TYR A 1 199 ? -7.975 -20.130 -2.877 1.00 90.31 199 TYR A CA 1
ATOM 1604 C C . TYR A 1 199 ? -8.329 -20.569 -1.456 1.00 90.31 199 TYR A C 1
ATOM 1606 O O . TYR A 1 199 ? -8.034 -21.705 -1.087 1.00 90.31 199 TYR A O 1
ATOM 1614 N N . VAL A 1 200 ? -8.947 -19.697 -0.657 1.00 90.25 200 VAL A N 1
ATOM 1615 C CA . VAL A 1 200 ? -9.357 -19.994 0.719 1.00 90.25 200 VAL A CA 1
ATOM 1616 C C . VAL A 1 200 ? -10.784 -19.516 0.967 1.00 90.25 200 VAL A C 1
ATOM 1618 O O . VAL A 1 200 ? -11.138 -18.400 0.602 1.00 90.25 200 VAL A O 1
ATOM 1621 N N . ASN A 1 201 ? -11.606 -20.348 1.611 1.00 93.06 201 ASN A N 1
ATOM 1622 C CA . ASN A 1 201 ? -12.943 -19.929 2.023 1.00 93.06 201 ASN A CA 1
ATOM 1623 C C . ASN A 1 201 ? -12.835 -19.020 3.253 1.00 93.06 201 ASN A C 1
ATOM 1625 O O . ASN A 1 201 ? -12.394 -19.462 4.315 1.00 93.06 201 ASN A O 1
ATOM 1629 N N . ILE A 1 202 ? -13.239 -17.760 3.089 1.00 94.25 202 ILE A N 1
ATOM 1630 C CA . ILE A 1 202 ? -13.220 -16.738 4.139 1.00 94.25 202 ILE A CA 1
ATOM 1631 C C . ILE A 1 202 ? -14.565 -16.012 4.274 1.00 94.25 202 ILE A C 1
ATOM 1633 O O . ILE A 1 202 ? -14.614 -14.931 4.857 1.00 94.25 202 ILE A O 1
ATOM 1637 N N . ASP A 1 203 ? -15.658 -16.587 3.766 1.00 95.19 203 ASP A N 1
ATOM 1638 C CA . ASP A 1 203 ? -16.968 -15.920 3.718 1.00 95.19 203 ASP A CA 1
ATOM 1639 C C . ASP A 1 203 ? -17.474 -15.557 5.121 1.00 95.19 203 ASP A C 1
ATOM 1641 O O . ASP A 1 203 ? -17.880 -14.420 5.376 1.00 95.19 203 ASP A O 1
ATOM 1645 N N . ASP A 1 204 ? -17.358 -16.491 6.069 1.00 95.69 204 ASP A N 1
ATOM 1646 C CA . ASP A 1 204 ? -17.725 -16.258 7.470 1.00 95.69 204 ASP A CA 1
ATOM 1647 C C . ASP A 1 204 ? -16.822 -15.213 8.135 1.00 95.69 204 ASP A C 1
ATOM 1649 O O . ASP A 1 204 ? -17.283 -14.408 8.949 1.00 95.69 204 ASP A O 1
ATOM 1653 N N . LEU A 1 205 ? -15.533 -15.191 7.781 1.00 94.81 205 LEU A N 1
ATOM 1654 C CA . LEU A 1 205 ? -14.596 -14.193 8.291 1.00 94.81 205 LEU A CA 1
ATOM 1655 C C . LEU A 1 205 ? -14.982 -12.800 7.788 1.00 94.81 205 LEU A C 1
ATOM 1657 O O . LEU A 1 205 ? -15.081 -11.880 8.595 1.00 94.81 205 LEU A O 1
ATOM 1661 N N . VAL A 1 206 ? -15.242 -12.649 6.486 1.00 96.19 206 VAL A N 1
ATOM 1662 C CA . VAL A 1 206 ? -15.699 -11.386 5.891 1.00 96.19 206 VAL A CA 1
ATOM 1663 C C . VAL A 1 206 ? -16.984 -10.931 6.574 1.00 96.19 206 VAL A C 1
ATOM 1665 O O . VAL A 1 206 ? -17.013 -9.827 7.113 1.00 96.19 206 VAL A O 1
ATOM 1668 N N . LYS A 1 207 ? -17.995 -11.806 6.651 1.00 96.25 207 LYS A N 1
ATOM 1669 C CA . LYS A 1 207 ? -19.288 -11.512 7.285 1.00 96.25 207 LYS A CA 1
ATOM 1670 C C . LYS A 1 207 ? -19.135 -11.030 8.729 1.00 96.25 207 LYS A C 1
ATOM 1672 O O . LYS A 1 207 ? -19.805 -10.080 9.131 1.00 96.25 207 LYS A O 1
ATOM 1677 N N . ASN A 1 208 ? -18.256 -11.663 9.504 1.00 95.81 208 ASN A N 1
ATOM 1678 C CA . ASN A 1 208 ? -17.992 -11.267 10.885 1.00 95.81 208 ASN A CA 1
ATOM 1679 C C . ASN A 1 208 ? -17.284 -9.909 10.960 1.00 95.81 208 ASN A C 1
ATOM 1681 O O . ASN A 1 208 ? -17.727 -9.026 11.689 1.00 95.81 208 ASN A O 1
ATOM 1685 N N . LEU A 1 209 ? -16.214 -9.705 10.189 1.00 96.00 209 LEU A N 1
ATOM 1686 C CA . LEU A 1 209 ? -15.413 -8.474 10.244 1.00 96.00 209 LEU A CA 1
ATOM 1687 C C . LEU A 1 209 ? -16.145 -7.244 9.679 1.00 96.00 209 LEU A C 1
ATOM 1689 O O . LEU A 1 209 ? -15.802 -6.107 10.008 1.00 96.00 209 LEU A O 1
ATOM 1693 N N . THR A 1 210 ? -17.190 -7.448 8.882 1.00 95.69 210 THR A N 1
ATOM 1694 C CA . THR A 1 210 ? -18.061 -6.371 8.392 1.00 95.69 210 THR A CA 1
ATOM 1695 C C . THR A 1 210 ? -19.323 -6.187 9.242 1.00 95.69 210 THR A C 1
ATOM 1697 O O . THR A 1 210 ? -20.065 -5.231 9.025 1.00 95.69 210 THR A O 1
ATOM 1700 N N . SER A 1 211 ? -19.584 -7.062 10.220 1.00 95.19 211 SER A N 1
ATOM 1701 C CA . SER A 1 211 ? -20.773 -6.996 11.077 1.00 95.19 211 SER A CA 1
ATOM 1702 C C . SER A 1 211 ? -20.590 -6.024 12.245 1.00 95.19 211 SER A C 1
ATOM 1704 O O . SER A 1 211 ? -19.637 -6.116 13.021 1.00 95.19 211 SER A O 1
ATOM 1706 N N . SER A 1 212 ? -21.558 -5.118 12.412 1.00 94.00 212 SER A N 1
ATOM 1707 C CA . SER A 1 212 ? -21.601 -4.209 13.566 1.00 94.00 212 SER A CA 1
ATOM 1708 C C . SER A 1 212 ? -21.849 -4.954 14.880 1.00 94.00 212 SER A C 1
ATOM 1710 O O . SER A 1 212 ? -21.270 -4.598 15.898 1.00 94.00 212 SER A O 1
ATOM 1712 N N . GLU A 1 213 ? -22.665 -6.010 14.860 1.00 95.75 213 GLU A N 1
ATOM 1713 C CA . GLU A 1 213 ? -22.953 -6.828 16.045 1.00 95.75 213 GLU A CA 1
ATOM 1714 C C . GLU A 1 213 ? -21.708 -7.593 16.507 1.00 95.75 213 GLU A C 1
ATOM 1716 O O . GLU A 1 213 ? -21.375 -7.613 17.690 1.00 95.75 213 GLU A O 1
ATOM 1721 N N . TYR A 1 214 ? -20.975 -8.184 15.560 1.00 96.44 214 TYR A N 1
ATOM 1722 C CA . TYR A 1 214 ? -19.742 -8.901 15.873 1.00 96.44 214 TYR A CA 1
ATOM 1723 C C . TYR A 1 214 ? -18.680 -7.957 16.460 1.00 96.44 214 TYR A C 1
ATOM 1725 O O . TYR A 1 214 ? -18.023 -8.292 17.445 1.00 96.44 214 TYR A O 1
ATOM 1733 N N . ALA A 1 215 ? -18.548 -6.754 15.899 1.00 96.75 215 ALA A N 1
ATOM 1734 C CA . ALA A 1 215 ? -17.657 -5.726 16.424 1.00 96.75 215 ALA A CA 1
ATOM 1735 C C . ALA A 1 215 ? -18.072 -5.218 17.815 1.00 96.75 215 ALA A C 1
ATOM 1737 O O . ALA A 1 215 ? -17.207 -5.006 18.663 1.00 96.75 215 ALA A O 1
ATOM 1738 N N . GLU A 1 216 ? -19.373 -5.077 18.079 1.00 96.38 216 GLU A N 1
ATOM 1739 C CA . GLU A 1 216 ? -19.879 -4.686 19.398 1.00 96.38 216 GLU A CA 1
ATOM 1740 C C . GLU A 1 216 ? -19.539 -5.730 20.464 1.00 96.38 216 GLU A C 1
ATOM 1742 O O . GLU A 1 216 ? -19.029 -5.382 21.530 1.00 96.38 216 GLU A O 1
ATOM 1747 N N . ASN A 1 217 ? -19.719 -7.016 20.152 1.00 96.88 217 ASN A N 1
ATOM 1748 C CA . ASN A 1 217 ? -19.323 -8.097 21.055 1.00 96.88 217 ASN A CA 1
ATOM 1749 C C . ASN A 1 217 ? -17.836 -8.021 21.413 1.00 96.88 217 ASN A C 1
ATOM 1751 O O . ASN A 1 217 ? -17.457 -8.304 22.544 1.00 96.88 217 ASN A O 1
ATOM 1755 N N . ILE A 1 218 ? -16.993 -7.601 20.472 1.00 96.75 218 ILE A N 1
ATOM 1756 C CA . ILE A 1 218 ? -15.553 -7.461 20.690 1.00 96.75 218 ILE A CA 1
ATOM 1757 C C . ILE A 1 218 ? -15.244 -6.214 21.515 1.00 96.75 218 ILE A C 1
ATOM 1759 O O . ILE A 1 218 ? -14.465 -6.306 22.465 1.00 96.75 218 ILE A O 1
ATOM 1763 N N . ARG A 1 219 ? -15.900 -5.083 21.230 1.00 97.69 219 ARG A N 1
ATOM 1764 C CA . ARG A 1 219 ? -15.798 -3.854 22.029 1.00 97.69 219 ARG A CA 1
ATOM 1765 C C . ARG A 1 219 ? -16.092 -4.113 23.508 1.00 97.69 219 ARG A C 1
ATOM 1767 O O . ARG A 1 219 ? -15.372 -3.614 24.366 1.00 97.69 219 ARG A O 1
ATOM 1774 N N . LEU A 1 220 ? -17.105 -4.931 23.805 1.00 97.25 220 LEU A N 1
ATOM 1775 C CA . LEU A 1 220 ? -17.473 -5.313 25.174 1.00 97.25 220 LEU A CA 1
ATOM 1776 C C . LEU A 1 220 ? -16.413 -6.172 25.887 1.00 97.25 220 LEU A C 1
ATOM 1778 O O . LEU A 1 220 ? -16.447 -6.274 27.110 1.00 97.25 220 LEU A O 1
ATOM 1782 N N . THR A 1 221 ? -15.472 -6.778 25.156 1.00 96.06 221 THR A N 1
ATOM 1783 C CA . THR A 1 221 ? -14.356 -7.545 25.743 1.00 96.06 221 THR A CA 1
ATOM 1784 C C . THR A 1 221 ? -13.103 -6.714 26.016 1.00 96.06 221 THR A C 1
ATOM 1786 O O . THR A 1 221 ? -12.153 -7.241 26.598 1.00 96.06 221 THR A O 1
ATOM 1789 N N . ILE A 1 222 ? -13.080 -5.444 25.597 1.00 97.50 222 ILE A N 1
ATOM 1790 C CA . ILE A 1 222 ? -11.953 -4.538 25.828 1.00 97.50 222 ILE A CA 1
ATOM 1791 C C . ILE A 1 222 ? -11.988 -4.077 27.289 1.00 97.50 222 ILE A C 1
ATOM 1793 O O . ILE A 1 222 ? -12.893 -3.351 27.695 1.00 97.50 222 ILE A O 1
ATOM 1797 N N . ASP A 1 223 ? -10.990 -4.493 28.069 1.00 97.19 223 ASP A N 1
ATOM 1798 C CA . ASP A 1 223 ? -10.748 -3.965 29.414 1.00 97.19 223 ASP A CA 1
ATOM 1799 C C . ASP A 1 223 ? -10.149 -2.563 29.297 1.00 97.19 223 ASP A C 1
ATOM 1801 O O . ASP A 1 223 ? -9.185 -2.363 28.571 1.00 97.19 223 ASP A O 1
ATOM 1805 N N . GLU A 1 224 ? -10.701 -1.582 30.006 1.00 96.56 224 GLU A N 1
ATOM 1806 C CA . GLU A 1 224 ? -10.234 -0.193 29.968 1.00 96.56 224 GLU A CA 1
ATOM 1807 C C . GLU A 1 224 ? -8.943 0.049 30.764 1.00 96.56 224 GLU A C 1
ATOM 1809 O O . GLU A 1 224 ? -8.329 1.106 30.618 1.00 96.56 224 GLU A O 1
ATOM 1814 N N . ASN A 1 225 ? -8.521 -0.916 31.589 1.00 96.94 225 ASN A N 1
ATOM 1815 C CA . ASN A 1 225 ? -7.373 -0.777 32.489 1.00 96.94 225 ASN A CA 1
ATOM 1816 C C . ASN A 1 225 ? -6.196 -1.694 32.140 1.00 96.94 225 ASN A C 1
ATOM 1818 O O . ASN A 1 225 ? -5.136 -1.581 32.761 1.00 96.94 225 ASN A O 1
ATOM 1822 N N . SER A 1 226 ? -6.360 -2.619 31.192 1.00 96.62 226 SER A N 1
ATOM 1823 C CA . SER A 1 226 ? -5.316 -3.583 30.851 1.00 96.62 226 SER A CA 1
ATOM 1824 C C . SER A 1 226 ? -5.364 -4.023 29.387 1.00 96.62 226 SER A C 1
ATOM 1826 O O . SER A 1 226 ? -6.344 -3.815 28.677 1.00 96.62 226 SER A O 1
ATOM 1828 N N . THR A 1 227 ? -4.262 -4.616 28.932 1.00 97.19 227 THR A N 1
ATOM 1829 C CA . THR A 1 227 ? -4.126 -5.286 27.634 1.00 97.19 227 THR A CA 1
ATOM 1830 C C . THR A 1 227 ? -3.811 -6.754 27.872 1.00 97.19 227 THR A C 1
ATOM 1832 O O . THR A 1 227 ? -3.282 -7.116 28.921 1.00 97.19 227 THR A O 1
ATOM 1835 N N . LYS A 1 228 ? -4.067 -7.593 26.869 1.00 94.56 228 LYS A N 1
ATOM 1836 C CA . LYS A 1 228 ? -3.606 -8.983 26.851 1.00 94.56 228 LYS A CA 1
ATOM 1837 C C . LYS A 1 228 ? -2.211 -9.074 26.233 1.00 94.56 228 LYS A C 1
ATOM 1839 O O . LYS A 1 228 ? -1.812 -8.191 25.468 1.00 94.56 228 LYS A O 1
ATOM 1844 N N . ASP A 1 229 ? -1.491 -10.141 26.563 1.00 88.25 229 ASP A N 1
ATOM 1845 C CA . ASP A 1 229 ? -0.075 -10.300 26.216 1.00 88.25 229 ASP A CA 1
ATOM 1846 C C . ASP A 1 229 ? 0.134 -11.060 24.898 1.00 8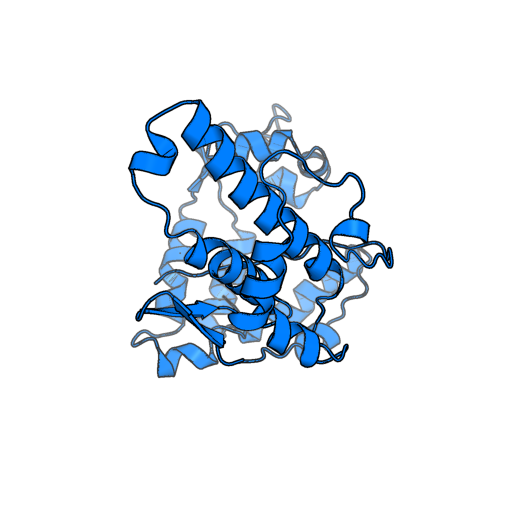8.25 229 ASP A C 1
ATOM 1848 O O . ASP A 1 229 ? 1.071 -10.775 24.147 1.00 88.25 229 ASP A O 1
ATOM 1852 N N . GLY A 1 230 ? -0.728 -12.038 24.602 1.00 87.69 230 GLY A N 1
ATOM 1853 C CA . GLY A 1 230 ? -0.563 -12.954 23.481 1.00 87.69 230 GLY A CA 1
ATOM 1854 C C . GLY A 1 230 ? -1.425 -12.587 22.269 1.00 87.69 230 GLY A C 1
ATOM 1855 O O . GLY A 1 230 ? -2.610 -12.286 22.415 1.00 87.69 230 GLY A O 1
ATOM 1856 N N . PRO A 1 231 ? -0.916 -12.715 21.029 1.00 86.12 231 PRO A N 1
ATOM 1857 C CA . PRO A 1 231 ? -1.747 -12.555 19.831 1.00 86.12 231 PRO A CA 1
ATOM 1858 C C . PRO A 1 231 ? -2.948 -13.525 19.766 1.00 86.12 231 PRO A C 1
ATOM 1860 O O . PRO A 1 231 ? -3.971 -13.240 19.143 1.00 86.12 231 PRO A O 1
ATOM 1863 N N . GLN A 1 232 ? -2.837 -14.673 20.429 1.00 89.56 232 GLN A N 1
ATOM 1864 C CA . GLN A 1 232 ? -3.829 -15.739 20.539 1.00 89.56 232 GLN A CA 1
ATOM 1865 C C . GLN A 1 232 ? -5.032 -15.276 21.360 1.00 89.56 232 GLN A C 1
ATOM 1867 O O . GLN A 1 232 ? -6.164 -15.629 21.032 1.00 89.56 232 GLN A O 1
ATOM 1872 N N . ASP A 1 233 ? -4.804 -14.396 22.335 1.00 92.25 233 ASP A N 1
ATOM 1873 C CA . ASP A 1 233 ? -5.853 -13.786 23.152 1.00 92.25 233 ASP A CA 1
ATOM 1874 C C . ASP A 1 233 ? -6.737 -12.811 22.348 1.00 92.25 233 ASP A C 1
ATOM 1876 O O . ASP A 1 233 ? -7.847 -12.460 22.765 1.00 92.25 233 ASP A O 1
ATOM 1880 N N . TYR A 1 234 ? -6.249 -12.410 21.168 1.00 93.62 234 TYR A N 1
ATOM 1881 C CA . TYR A 1 234 ? -6.947 -11.619 20.153 1.00 93.62 234 TYR A CA 1
ATOM 1882 C C . TYR A 1 234 ? -7.429 -12.470 18.960 1.00 93.62 234 TYR A C 1
ATOM 1884 O O . TYR A 1 234 ? -7.963 -11.941 17.983 1.00 93.62 234 TYR A O 1
ATOM 1892 N N . GLY A 1 235 ? -7.275 -13.798 19.025 1.00 89.25 235 GLY A N 1
ATOM 1893 C CA . GLY A 1 235 ? -7.697 -14.734 17.979 1.00 89.25 235 GLY A CA 1
ATOM 1894 C C . GLY A 1 235 ? -6.712 -14.894 16.817 1.00 89.25 235 GLY A C 1
ATOM 1895 O O . GLY A 1 235 ? -7.128 -15.331 15.742 1.00 89.25 235 GLY A O 1
ATOM 1896 N N . GLY A 1 236 ? -5.438 -14.539 17.013 1.00 88.25 236 GLY A N 1
ATOM 1897 C CA . GLY A 1 236 ? -4.355 -14.782 16.060 1.00 88.25 236 GLY A CA 1
ATOM 1898 C C . GLY A 1 236 ? -4.157 -16.268 15.759 1.00 88.25 236 GLY A C 1
ATOM 1899 O O . GLY A 1 236 ? -3.957 -17.068 16.674 1.00 88.25 236 GLY A O 1
ATOM 1900 N N . GLN A 1 237 ? -4.188 -16.630 14.475 1.00 84.31 237 GLN A N 1
ATOM 1901 C CA . GLN A 1 237 ? -3.933 -17.984 13.984 1.00 84.31 237 GLN A CA 1
ATOM 1902 C C . GLN A 1 237 ? -2.707 -17.958 13.076 1.00 84.31 237 GLN A C 1
ATOM 1904 O O . GLN A 1 237 ? -2.754 -17.445 11.965 1.00 84.31 237 GLN A O 1
ATOM 1909 N N . PHE A 1 238 ? -1.586 -18.495 13.546 1.00 75.00 238 PHE A N 1
ATOM 1910 C CA . PHE A 1 238 ? -0.327 -18.405 12.814 1.00 75.00 238 PHE A CA 1
ATOM 1911 C C . PHE A 1 238 ? -0.035 -19.721 12.102 1.00 75.00 238 PHE A C 1
ATOM 1913 O O . PHE A 1 238 ? 0.272 -20.724 12.741 1.00 75.00 238 PHE A O 1
ATOM 1920 N N . TYR A 1 239 ? -0.070 -19.687 10.771 1.00 62.28 239 TYR A N 1
ATOM 1921 C CA . TYR A 1 239 ? 0.720 -20.589 9.941 1.00 62.28 239 TYR A CA 1
ATOM 1922 C C . TYR A 1 239 ? 1.803 -19.746 9.267 1.00 62.28 239 TYR A C 1
ATOM 1924 O O . TYR A 1 239 ? 1.506 -18.888 8.437 1.00 62.28 239 TYR A O 1
ATOM 1932 N N . ILE A 1 240 ? 3.060 -19.926 9.672 1.00 50.59 240 ILE A N 1
ATOM 1933 C CA . ILE A 1 240 ? 4.181 -19.200 9.072 1.00 50.59 240 ILE A CA 1
ATOM 1934 C C . ILE A 1 240 ? 4.530 -19.908 7.763 1.00 50.59 240 ILE A C 1
ATOM 1936 O O . ILE A 1 240 ? 5.094 -21.000 7.771 1.00 50.59 240 ILE A O 1
ATOM 1940 N N . LYS A 1 241 ? 4.212 -19.278 6.634 1.00 50.88 241 LYS A N 1
ATOM 1941 C CA . LYS A 1 241 ? 4.889 -19.537 5.362 1.00 50.88 241 LYS A CA 1
ATOM 1942 C C . LYS A 1 241 ? 5.630 -18.258 4.999 1.00 50.88 241 LYS A C 1
ATOM 1944 O O . LYS A 1 241 ? 5.032 -17.188 5.091 1.00 50.88 241 LYS A O 1
ATOM 1949 N N . ASP A 1 242 ? 6.910 -18.368 4.646 1.00 43.78 242 ASP A N 1
ATOM 1950 C CA . ASP A 1 242 ? 7.758 -17.226 4.291 1.00 43.78 242 ASP A CA 1
ATOM 1951 C C . ASP A 1 242 ? 7.047 -16.313 3.284 1.00 43.78 242 ASP A C 1
ATOM 1953 O O . ASP A 1 242 ? 6.837 -16.658 2.116 1.00 43.78 242 ASP A O 1
ATOM 1957 N N . SER A 1 243 ? 6.616 -15.151 3.773 1.00 47.38 243 SER A N 1
ATOM 1958 C CA . SER A 1 243 ? 5.856 -14.185 2.993 1.00 47.38 243 SER A CA 1
ATOM 1959 C C . SER A 1 243 ? 6.818 -13.302 2.220 1.00 47.38 243 SER A C 1
ATOM 1961 O O . SER A 1 243 ? 7.695 -12.662 2.796 1.00 47.38 243 SER A O 1
ATOM 1963 N N . HIS A 1 244 ? 6.591 -13.195 0.918 1.00 49.50 244 HIS A N 1
ATOM 1964 C CA . HIS A 1 244 ? 7.193 -12.165 0.082 1.00 49.50 244 HIS A CA 1
ATOM 1965 C C . HIS A 1 244 ? 6.171 -11.025 -0.025 1.00 49.50 244 HIS A C 1
ATOM 1967 O O . HIS A 1 244 ? 4.974 -11.280 -0.150 1.00 49.50 244 HIS A O 1
ATOM 1973 N N . GLY A 1 245 ? 6.608 -9.777 0.162 1.00 41.78 245 GLY A N 1
ATOM 1974 C CA . GLY A 1 245 ? 5.711 -8.618 0.244 1.00 41.78 245 GLY A CA 1
ATOM 1975 C C . GLY A 1 245 ? 4.895 -8.377 -1.032 1.00 41.78 245 GLY A C 1
ATOM 1976 O O . GLY A 1 245 ? 5.247 -8.843 -2.112 1.00 41.78 245 GLY A O 1
ATOM 1977 N N . THR A 1 246 ? 3.814 -7.607 -0.911 1.00 49.34 246 THR A N 1
ATOM 1978 C CA . THR A 1 246 ? 2.973 -7.160 -2.035 1.00 49.34 246 THR A CA 1
ATOM 1979 C C . THR A 1 246 ? 3.120 -5.650 -2.213 1.00 49.34 246 THR A C 1
ATOM 1981 O O . THR A 1 246 ? 3.202 -4.922 -1.224 1.00 49.34 246 THR A O 1
ATOM 1984 N N . ALA A 1 247 ? 3.136 -5.170 -3.458 1.00 36.88 247 ALA A N 1
ATOM 1985 C CA . ALA A 1 247 ? 3.049 -3.746 -3.779 1.00 36.88 247 ALA A CA 1
ATOM 1986 C C . ALA A 1 247 ? 1.611 -3.378 -4.182 1.00 36.88 247 ALA A C 1
ATOM 1988 O O . ALA A 1 247 ? 0.939 -4.153 -4.860 1.00 36.88 247 ALA A O 1
ATOM 1989 N N . HIS A 1 248 ? 1.152 -2.191 -3.786 1.00 41.09 248 HIS A N 1
ATOM 1990 C CA . HIS A 1 248 ? -0.130 -1.613 -4.192 1.00 41.09 248 HIS A CA 1
ATOM 1991 C C . HIS A 1 248 ? 0.127 -0.234 -4.804 1.00 41.09 248 HIS A C 1
ATOM 1993 O O . HIS A 1 248 ? 0.863 0.568 -4.233 1.00 41.09 248 HIS A O 1
ATOM 1999 N N . ILE A 1 249 ? -0.477 0.035 -5.962 1.00 36.78 249 ILE A N 1
ATOM 2000 C CA . ILE A 1 249 ? -0.525 1.365 -6.577 1.00 36.78 249 ILE A CA 1
ATOM 2001 C C . ILE A 1 249 ? -1.976 1.848 -6.558 1.00 36.78 249 ILE A C 1
ATOM 2003 O O . ILE A 1 249 ? -2.867 1.104 -6.969 1.00 36.78 249 ILE A O 1
ATOM 2007 N N . SER A 1 250 ? -2.195 3.083 -6.110 1.00 32.34 250 SER A N 1
ATOM 2008 C CA . SER A 1 250 ? -3.468 3.796 -6.239 1.00 32.34 250 SER A CA 1
ATOM 2009 C C . SER A 1 250 ? -3.272 4.975 -7.181 1.00 32.34 250 SER A C 1
ATOM 2011 O O . SER A 1 250 ? -2.325 5.744 -7.018 1.00 32.34 250 SER A O 1
ATOM 2013 N N . VAL A 1 251 ? -4.158 5.119 -8.163 1.00 35.66 251 VAL A N 1
ATOM 2014 C CA . VAL A 1 251 ? -4.213 6.295 -9.035 1.00 35.66 251 VAL A CA 1
ATOM 2015 C C . VAL A 1 251 ? -5.386 7.140 -8.563 1.00 35.66 251 VAL A C 1
ATOM 2017 O O . VAL A 1 251 ? -6.523 6.677 -8.585 1.00 35.66 251 VAL A O 1
ATOM 2020 N N . LEU A 1 252 ? -5.097 8.350 -8.091 1.00 29.95 252 LEU A N 1
ATOM 2021 C CA . LEU A 1 252 ? -6.112 9.353 -7.783 1.00 29.95 252 LEU A CA 1
ATOM 2022 C C . LEU A 1 252 ? -6.240 10.259 -9.009 1.00 29.95 252 LEU A C 1
ATOM 2024 O O . LEU A 1 252 ? -5.231 10.791 -9.476 1.00 29.95 252 LEU A O 1
ATOM 2028 N N . GLY A 1 253 ? -7.455 10.357 -9.545 1.00 33.41 253 GLY A N 1
ATOM 2029 C CA . GLY A 1 253 ? -7.824 11.226 -10.663 1.00 33.41 253 GLY A CA 1
ATOM 2030 C C . GLY A 1 253 ? -8.784 12.315 -10.225 1.00 33.41 253 GLY A C 1
ATOM 2031 O O . GLY A 1 253 ? -9.439 12.122 -9.176 1.00 33.41 253 GLY A O 1
#

Secondary structure (DSSP, 8-state):
--TTTTTTHHHH-SS-HHHHHHHHHHHHHH-EE--HHHHHHHHH-TTTTTSHHHHHHHEETTTTEEPPTTPEE--HHHHHHHHHHHHH-GGGGTSHHHHHHHHHHHHHTT----HHHHHT------PPEEEEETTEEEEEPPTTSSHHHHHHHHHHHHTT---GGGGSSHHHHHHHHHHHHHHHHHHHHHHTT---TTTS--HHHHHHHT-HHHHHHHHTT--SS---S-GGGGT-------PPP--------

Radius of gyration: 23.71 Å; chains: 1; bounding box: 59×39×61 Å